Protein AF-A0A968MTM1-F1 (afdb_monomer_lite)

Structure (mmCIF, N/CA/C/O backbone):
data_AF-A0A968MTM1-F1
#
_entry.id   AF-A0A968MTM1-F1
#
loop_
_atom_site.group_PDB
_atom_site.id
_atom_site.type_symbol
_atom_site.label_atom_id
_atom_site.label_alt_id
_atom_site.label_comp_id
_atom_site.label_asym_id
_atom_site.label_entity_id
_atom_site.label_seq_id
_atom_site.pdbx_PDB_ins_code
_atom_site.Cartn_x
_atom_site.Cartn_y
_atom_site.Cartn_z
_atom_site.occupancy
_atom_site.B_iso_or_equiv
_atom_site.auth_seq_id
_atom_site.auth_comp_id
_atom_site.auth_asym_id
_atom_site.auth_atom_id
_atom_site.pdbx_PDB_model_num
ATOM 1 N N . MET A 1 1 ? -0.909 14.215 -4.022 1.00 50.88 1 MET A N 1
ATOM 2 C CA . MET A 1 1 ? -1.633 14.455 -5.290 1.00 50.88 1 MET A CA 1
ATOM 3 C C . MET A 1 1 ? -0.833 13.992 -6.516 1.00 50.88 1 MET A C 1
ATOM 5 O O . MET A 1 1 ? -1.437 13.749 -7.542 1.00 50.88 1 MET A O 1
ATOM 9 N N . GLU A 1 2 ? 0.484 13.769 -6.427 1.00 67.44 2 GLU A N 1
ATOM 10 C CA . GLU A 1 2 ? 1.314 13.455 -7.610 1.00 67.44 2 GLU A CA 1
ATOM 11 C C . GLU A 1 2 ? 1.386 11.959 -7.984 1.00 67.44 2 GLU A C 1
ATOM 13 O O . GLU A 1 2 ? 1.459 11.624 -9.163 1.00 67.44 2 GLU A O 1
ATOM 18 N N . GLY A 1 3 ? 1.282 11.037 -7.017 1.00 79.50 3 GLY A N 1
ATOM 19 C CA . GLY A 1 3 ? 1.431 9.597 -7.289 1.00 79.50 3 GLY A CA 1
ATOM 20 C C . GLY A 1 3 ? 0.339 8.976 -8.175 1.00 79.50 3 GLY A C 1
ATOM 21 O O . GLY A 1 3 ? 0.579 7.981 -8.848 1.00 79.50 3 GLY A O 1
ATOM 22 N N . GLU A 1 4 ? -0.863 9.556 -8.208 1.00 86.62 4 GLU A N 1
ATOM 23 C CA . GLU A 1 4 ? -1.946 9.075 -9.080 1.00 86.62 4 GLU A CA 1
ATOM 24 C C . GLU A 1 4 ? -1.703 9.442 -10.545 1.00 86.62 4 GLU A C 1
ATOM 26 O O . GLU A 1 4 ? -1.937 8.630 -11.442 1.00 86.62 4 GLU A O 1
ATOM 31 N N . HIS A 1 5 ? -1.177 10.645 -10.785 1.00 89.56 5 HIS A N 1
ATOM 32 C CA . HIS A 1 5 ? -0.768 11.076 -12.117 1.00 89.56 5 HIS A CA 1
ATOM 33 C C . HIS A 1 5 ? 0.398 10.239 -12.634 1.00 89.56 5 HIS A C 1
ATOM 35 O O . HIS A 1 5 ? 0.406 9.916 -13.821 1.00 89.56 5 HIS A O 1
ATOM 41 N N . PHE A 1 6 ? 1.308 9.822 -11.743 1.00 90.12 6 PHE A N 1
ATOM 42 C CA . PHE A 1 6 ? 2.391 8.907 -12.092 1.00 90.12 6 PHE A CA 1
ATOM 43 C C . PHE A 1 6 ? 1.852 7.619 -12.736 1.00 90.12 6 PHE A C 1
ATOM 45 O O . PHE A 1 6 ? 2.116 7.308 -13.898 1.00 90.12 6 PHE A O 1
ATOM 52 N N . SER A 1 7 ? 1.004 6.898 -12.005 1.00 93.12 7 SER A N 1
ATOM 53 C CA . SER A 1 7 ? 0.470 5.620 -12.482 1.00 93.12 7 SER A CA 1
ATOM 54 C C . SER A 1 7 ? -0.499 5.780 -13.651 1.00 93.12 7 SER A C 1
ATOM 56 O O . SER A 1 7 ? -0.541 4.927 -14.534 1.00 93.12 7 SER A O 1
ATOM 58 N N . SER A 1 8 ? -1.254 6.881 -13.702 1.00 93.75 8 SER A N 1
ATOM 59 C CA . SER A 1 8 ? -2.191 7.151 -14.799 1.00 93.75 8 SER A CA 1
ATOM 60 C C . SER A 1 8 ? -1.475 7.421 -16.120 1.00 93.75 8 SER A C 1
ATOM 62 O O . SER A 1 8 ? -1.879 6.876 -17.147 1.00 93.75 8 SER A O 1
ATOM 64 N N . ALA A 1 9 ? -0.402 8.219 -16.104 1.00 93.75 9 ALA A N 1
ATOM 65 C CA . ALA A 1 9 ? 0.394 8.499 -17.296 1.00 93.75 9 ALA A CA 1
ATOM 66 C C . ALA A 1 9 ? 1.078 7.227 -17.816 1.00 93.75 9 ALA A C 1
ATOM 68 O O . ALA A 1 9 ? 0.991 6.924 -19.007 1.00 93.75 9 ALA A O 1
ATOM 69 N N . LEU A 1 10 ? 1.673 6.441 -16.912 1.00 95.25 10 LEU A N 1
ATOM 70 C CA . LEU A 1 10 ? 2.285 5.159 -17.254 1.00 95.25 10 LEU A CA 1
ATOM 71 C C . LEU A 1 10 ? 1.265 4.188 -17.858 1.00 95.25 10 LEU A C 1
ATOM 73 O O . LEU A 1 10 ? 1.514 3.606 -18.909 1.00 95.25 10 LEU A O 1
ATOM 77 N N . LYS A 1 11 ? 0.095 4.043 -17.226 1.00 95.81 11 LYS A N 1
ATOM 78 C CA . LYS A 1 11 ? -0.978 3.167 -17.711 1.00 95.81 11 LYS A CA 1
ATOM 79 C C . LYS A 1 11 ? -1.509 3.608 -19.068 1.00 95.81 11 LYS A C 1
ATOM 81 O O . LYS A 1 11 ? -1.753 2.762 -19.924 1.00 95.81 11 LYS A O 1
ATOM 86 N N . TRP A 1 12 ? -1.688 4.912 -19.275 1.00 96.75 12 TRP A N 1
ATOM 87 C CA . TRP A 1 12 ? -2.095 5.442 -20.572 1.00 96.75 12 TRP A CA 1
ATOM 88 C C . TRP A 1 12 ? -1.084 5.066 -21.657 1.00 96.75 12 TRP A C 1
ATOM 90 O O . TRP A 1 12 ? -1.495 4.499 -22.669 1.00 96.75 12 TRP A O 1
ATOM 100 N N . TYR A 1 13 ? 0.208 5.309 -21.410 1.00 97.50 13 TYR A N 1
ATOM 101 C CA . TYR A 1 13 ? 1.289 4.999 -22.345 1.00 97.50 13 TYR A CA 1
ATOM 102 C C . TYR A 1 13 ? 1.385 3.495 -22.632 1.00 97.50 13 TYR A C 1
ATOM 104 O O . TYR A 1 13 ? 1.359 3.085 -23.789 1.00 97.50 13 TYR A O 1
ATOM 112 N N . TRP A 1 14 ? 1.395 2.662 -21.589 1.00 97.06 14 TRP A N 1
ATOM 113 C CA . TRP A 1 14 ? 1.471 1.203 -21.705 1.00 97.06 14 TRP A CA 1
ATOM 114 C C . TRP A 1 14 ? 0.322 0.611 -22.529 1.00 97.06 14 TRP A C 1
ATOM 116 O O . TRP A 1 14 ? 0.509 -0.355 -23.266 1.00 97.06 14 TRP A O 1
ATOM 126 N N . ASN A 1 15 ? -0.865 1.218 -22.448 1.00 96.50 15 ASN A N 1
ATOM 127 C CA . ASN A 1 15 ? -2.032 0.813 -23.229 1.00 96.50 15 ASN A CA 1
ATOM 128 C C . ASN A 1 15 ? -1.992 1.272 -24.697 1.00 96.50 15 ASN A C 1
ATOM 130 O O . ASN A 1 15 ? -2.820 0.807 -25.476 1.00 96.50 15 ASN A O 1
ATOM 134 N N . GLN A 1 16 ? -1.072 2.164 -25.083 1.00 97.12 16 GLN A N 1
ATOM 135 C CA . GLN A 1 16 ? -0.851 2.511 -26.494 1.00 97.12 16 GLN A CA 1
ATOM 136 C C . GLN A 1 16 ? 0.055 1.499 -27.211 1.00 97.12 16 GLN A C 1
ATOM 138 O O . GLN A 1 16 ? 0.079 1.467 -28.440 1.00 97.12 16 GLN A O 1
ATOM 143 N N . LEU A 1 17 ? 0.809 0.685 -26.465 1.00 96.06 17 LEU A N 1
ATOM 144 C CA . LEU A 1 17 ? 1.732 -0.302 -27.020 1.00 96.06 17 LEU A CA 1
ATOM 145 C C . LEU A 1 17 ? 0.999 -1.589 -27.410 1.00 96.06 17 LEU A C 1
ATOM 147 O O . LEU A 1 17 ? 0.083 -2.037 -26.713 1.00 96.06 17 LEU A O 1
ATOM 151 N N . THR A 1 18 ? 1.443 -2.234 -28.493 1.00 97.12 18 THR A N 1
ATOM 152 C CA . THR A 1 18 ? 0.994 -3.599 -28.789 1.00 97.12 18 THR A CA 1
ATOM 153 C C . THR A 1 18 ? 1.604 -4.577 -27.787 1.00 97.12 18 THR A C 1
ATOM 155 O O . THR A 1 18 ? 2.642 -4.302 -27.187 1.00 97.12 18 THR A O 1
ATOM 158 N N . ASP A 1 19 ? 1.012 -5.761 -27.625 1.00 95.25 19 ASP A N 1
ATOM 159 C CA . ASP A 1 19 ? 1.553 -6.762 -26.695 1.00 95.25 19 ASP A CA 1
ATOM 160 C C . ASP A 1 19 ? 2.980 -7.216 -27.043 1.00 95.25 19 ASP A C 1
ATOM 162 O O . ASP A 1 19 ? 3.697 -7.686 -26.166 1.00 95.25 19 ASP A O 1
ATOM 166 N N . LYS A 1 20 ? 3.416 -7.047 -28.299 1.00 95.69 20 LYS A N 1
ATOM 167 C CA . LYS A 1 20 ? 4.794 -7.334 -28.728 1.00 95.69 20 LYS A CA 1
ATOM 168 C C . LYS A 1 20 ? 5.777 -6.216 -28.377 1.00 95.69 20 LYS A C 1
ATOM 170 O O . LYS A 1 20 ? 6.966 -6.493 -28.260 1.00 95.69 20 LYS A O 1
ATOM 175 N N . ASP A 1 21 ? 5.282 -4.990 -28.228 1.00 95.81 21 ASP A N 1
ATOM 176 C CA . ASP A 1 21 ? 6.097 -3.803 -27.948 1.00 95.81 21 ASP A CA 1
ATOM 177 C C . ASP A 1 21 ? 6.188 -3.507 -26.444 1.00 95.81 21 ASP A C 1
ATOM 179 O O . ASP A 1 21 ? 7.095 -2.808 -25.996 1.00 95.81 21 ASP A O 1
ATOM 183 N N . LYS A 1 22 ? 5.264 -4.051 -25.643 1.00 97.06 22 LYS A N 1
ATOM 184 C CA . LYS A 1 22 ? 5.282 -3.953 -24.180 1.00 97.06 22 LYS A CA 1
ATOM 185 C C . LYS A 1 22 ? 6.547 -4.592 -23.611 1.00 97.06 22 LYS A C 1
ATOM 187 O O . LYS A 1 22 ? 6.673 -5.813 -23.544 1.00 97.06 22 LYS A O 1
ATOM 192 N N . SER A 1 23 ? 7.470 -3.751 -23.156 1.00 96.69 23 SER A N 1
ATOM 193 C CA . SER A 1 23 ? 8.734 -4.173 -22.564 1.00 96.69 23 SER A CA 1
ATOM 194 C C . SER A 1 23 ? 9.159 -3.237 -21.438 1.00 96.69 23 SER A C 1
ATOM 196 O O . SER A 1 23 ? 8.999 -2.022 -21.532 1.00 96.69 23 SER A O 1
ATOM 198 N N . LEU A 1 24 ? 9.762 -3.799 -20.387 1.00 95.69 24 LEU A N 1
ATOM 199 C CA . LEU A 1 24 ? 10.436 -3.012 -19.347 1.00 95.69 24 LEU A CA 1
ATOM 200 C C . LEU A 1 24 ? 11.725 -2.353 -19.853 1.00 95.69 24 LEU A C 1
ATOM 202 O O . LEU A 1 24 ? 12.251 -1.465 -19.187 1.00 95.69 24 LEU A O 1
ATOM 206 N N . ASP A 1 25 ? 12.227 -2.781 -21.014 1.00 96.38 25 ASP A N 1
ATOM 207 C CA . ASP A 1 25 ? 13.372 -2.165 -21.677 1.00 96.38 25 ASP A CA 1
ATOM 208 C C . ASP A 1 25 ? 12.998 -0.990 -22.588 1.00 96.38 25 ASP A C 1
ATOM 210 O O . ASP A 1 25 ? 13.894 -0.354 -23.147 1.00 96.38 25 ASP A O 1
ATOM 214 N N . ASP A 1 26 ? 11.707 -0.674 -22.720 1.00 97.00 26 ASP A N 1
ATOM 215 C CA . ASP A 1 26 ? 11.274 0.526 -23.426 1.00 97.00 26 ASP A CA 1
ATOM 216 C C . ASP A 1 26 ? 11.915 1.785 -22.790 1.00 97.00 26 ASP A C 1
ATOM 218 O O . ASP A 1 26 ? 11.847 1.952 -21.565 1.00 97.00 26 ASP A O 1
ATOM 222 N N . PRO A 1 27 ? 12.547 2.679 -23.579 1.00 96.00 27 PRO A N 1
ATOM 223 C CA . PRO A 1 27 ? 13.260 3.836 -23.043 1.00 96.00 27 PRO A CA 1
ATOM 224 C C . PRO A 1 27 ? 12.395 4.746 -22.171 1.00 96.00 27 PRO A C 1
ATOM 226 O O . PRO A 1 27 ? 12.865 5.207 -21.131 1.00 96.00 27 PRO A O 1
ATOM 229 N N . PHE A 1 28 ? 11.132 4.969 -22.552 1.00 95.69 28 PHE A N 1
ATOM 230 C CA . PHE A 1 28 ? 10.220 5.784 -21.759 1.00 95.69 28 PHE A CA 1
ATOM 231 C C . PHE A 1 28 ? 9.945 5.106 -20.419 1.00 95.69 28 PHE A C 1
ATOM 233 O O . PHE A 1 28 ? 10.089 5.749 -19.384 1.00 95.69 28 PHE A O 1
ATOM 240 N N . ILE A 1 29 ? 9.628 3.807 -20.411 1.00 96.94 29 ILE A N 1
ATOM 241 C CA . ILE A 1 29 ? 9.378 3.051 -19.172 1.00 96.94 29 ILE A CA 1
ATOM 242 C C . ILE A 1 29 ? 10.603 3.085 -18.250 1.00 96.94 29 ILE A C 1
ATOM 244 O O . ILE A 1 29 ? 10.469 3.385 -17.060 1.00 96.94 29 ILE A O 1
ATOM 248 N N . LYS A 1 30 ? 11.803 2.828 -18.787 1.00 96.38 30 LYS A N 1
ATOM 249 C CA . LYS A 1 30 ? 13.054 2.849 -18.012 1.00 96.38 30 LYS A CA 1
ATOM 250 C C . LYS A 1 30 ? 13.310 4.212 -17.391 1.00 96.38 30 LYS A C 1
ATOM 252 O O . LYS A 1 30 ? 13.564 4.287 -16.191 1.00 96.38 30 LYS A O 1
ATOM 257 N N . ASP A 1 31 ? 13.238 5.273 -18.188 1.00 95.94 31 ASP A N 1
ATOM 258 C CA . ASP A 1 31 ? 13.500 6.630 -17.717 1.00 95.94 31 ASP A CA 1
ATOM 259 C C . ASP A 1 31 ? 12.445 7.081 -16.698 1.00 95.94 31 ASP A C 1
ATOM 261 O O . ASP A 1 31 ? 12.787 7.733 -15.710 1.00 95.94 31 ASP A O 1
ATOM 265 N N . TYR A 1 32 ? 11.185 6.676 -16.886 1.00 94.81 32 TYR A N 1
ATOM 266 C CA . TYR A 1 32 ? 10.080 6.992 -15.985 1.00 94.81 32 TYR A CA 1
ATOM 267 C C . TYR A 1 32 ? 10.273 6.385 -14.592 1.00 94.81 32 TYR A C 1
ATOM 269 O O . TYR A 1 32 ? 10.170 7.088 -13.583 1.00 94.81 32 TYR A O 1
ATOM 277 N N . PHE A 1 33 ? 10.606 5.091 -14.523 1.00 96.38 33 PHE A N 1
ATOM 278 C CA . PHE A 1 33 ? 10.906 4.439 -13.249 1.00 96.38 33 PHE A CA 1
ATOM 279 C C . PHE A 1 33 ? 12.216 4.929 -12.647 1.00 96.38 33 PHE A C 1
ATOM 281 O O . PHE A 1 33 ? 12.235 5.209 -11.454 1.00 96.38 33 PHE A O 1
ATOM 288 N N . ARG A 1 34 ? 13.278 5.105 -13.447 1.00 95.75 34 ARG A N 1
ATOM 289 C CA . ARG A 1 34 ? 14.560 5.632 -12.958 1.00 95.75 34 ARG A CA 1
ATOM 290 C C . ARG A 1 34 ? 14.372 6.985 -12.275 1.00 95.75 34 ARG A C 1
ATOM 292 O O . ARG A 1 34 ? 14.841 7.172 -11.160 1.00 95.75 34 ARG A O 1
ATOM 299 N N . ALA A 1 35 ? 13.633 7.904 -12.901 1.00 93.75 35 ALA A N 1
ATOM 300 C CA . ALA A 1 35 ? 13.371 9.220 -12.325 1.00 93.75 35 ALA A CA 1
ATOM 301 C C . ALA A 1 35 ? 12.684 9.127 -10.953 1.00 93.75 35 ALA A C 1
ATOM 303 O O . ALA A 1 35 ? 13.071 9.838 -10.026 1.00 93.75 35 ALA A O 1
ATOM 304 N N . TYR A 1 36 ? 11.702 8.236 -10.801 1.00 93.56 36 TYR A N 1
ATOM 305 C CA . TYR A 1 36 ? 11.035 8.011 -9.521 1.00 93.56 36 TYR A CA 1
ATOM 306 C C . TYR A 1 36 ? 11.954 7.335 -8.488 1.00 93.56 36 TYR A C 1
ATOM 308 O O . TYR A 1 36 ? 12.065 7.813 -7.358 1.00 93.56 36 TYR A O 1
ATOM 316 N N . GLU A 1 37 ? 12.621 6.245 -8.867 1.00 95.44 37 GLU A N 1
ATOM 317 C CA . GLU A 1 37 ? 13.464 5.433 -7.981 1.00 95.44 37 GLU A CA 1
ATOM 318 C C . GLU A 1 37 ? 14.684 6.213 -7.467 1.00 95.44 37 GLU A C 1
ATOM 320 O O . GLU A 1 37 ? 15.060 6.049 -6.311 1.00 95.44 37 GLU A O 1
ATOM 325 N N . GLU A 1 38 ? 15.271 7.096 -8.280 1.00 94.75 38 GLU A N 1
ATOM 326 C CA . GLU A 1 38 ? 16.454 7.879 -7.894 1.00 94.75 38 GLU A CA 1
ATOM 327 C C . GLU A 1 38 ? 16.116 9.154 -7.112 1.00 94.75 38 GLU A C 1
ATOM 329 O O . GLU A 1 38 ? 16.903 9.577 -6.268 1.00 94.75 38 GLU A O 1
ATOM 334 N N . ASN A 1 39 ? 14.969 9.791 -7.385 1.00 93.19 39 ASN A N 1
ATOM 335 C CA . ASN A 1 39 ? 14.690 11.139 -6.866 1.00 93.19 39 ASN A CA 1
ATOM 336 C C . ASN A 1 39 ? 13.558 11.195 -5.837 1.00 93.19 39 ASN A C 1
ATOM 338 O O . ASN A 1 39 ? 13.478 12.153 -5.072 1.00 93.19 39 ASN A O 1
ATOM 342 N N . ILE A 1 40 ? 12.659 10.209 -5.821 1.00 94.06 40 ILE A N 1
ATOM 343 C CA . ILE A 1 40 ? 11.449 10.237 -4.988 1.00 94.06 40 ILE A CA 1
ATOM 344 C C . ILE A 1 40 ? 11.468 9.126 -3.945 1.00 94.06 40 ILE A C 1
ATOM 346 O O . ILE A 1 40 ? 11.065 9.355 -2.801 1.00 94.06 40 ILE A O 1
ATOM 350 N N . LEU A 1 41 ? 11.933 7.939 -4.322 1.00 95.06 41 LEU A N 1
ATOM 351 C CA . LEU A 1 41 ? 12.009 6.798 -3.426 1.00 95.06 41 LEU A CA 1
ATOM 352 C C . LEU A 1 41 ? 13.155 6.956 -2.424 1.00 95.06 41 LEU A C 1
ATOM 354 O O . LEU A 1 41 ? 14.285 7.267 -2.790 1.00 95.06 41 LEU A O 1
ATOM 358 N N . ASP A 1 42 ? 12.855 6.728 -1.152 1.00 96.50 42 ASP A N 1
ATOM 359 C CA . ASP A 1 42 ? 13.855 6.640 -0.099 1.00 96.50 42 ASP A CA 1
ATOM 360 C C . ASP A 1 42 ? 14.283 5.184 0.108 1.00 96.50 42 ASP A C 1
ATOM 362 O O . ASP A 1 42 ? 13.461 4.314 0.397 1.00 96.50 42 ASP A O 1
ATOM 366 N N . VAL A 1 43 ? 15.581 4.921 -0.036 1.00 96.50 43 VAL A N 1
ATOM 367 C CA . VAL A 1 43 ? 16.147 3.562 -0.010 1.00 96.50 43 VAL A CA 1
ATOM 368 C C . VAL A 1 43 ? 16.111 2.926 1.380 1.00 96.50 43 VAL A C 1
ATOM 370 O O . VAL A 1 43 ? 16.094 1.701 1.497 1.00 96.50 43 VAL A O 1
ATOM 373 N N . GLU A 1 44 ? 16.097 3.735 2.442 1.00 97.25 44 GLU A N 1
ATOM 374 C CA . GLU A 1 44 ? 16.097 3.235 3.820 1.00 97.25 44 GLU A CA 1
ATOM 375 C C . GLU A 1 44 ? 14.711 2.756 4.252 1.00 97.25 44 GLU A C 1
ATOM 377 O O . GLU A 1 44 ? 14.582 1.767 4.977 1.00 97.25 44 GLU A O 1
ATOM 382 N N . THR A 1 45 ? 13.668 3.456 3.806 1.00 97.44 45 THR A N 1
ATOM 383 C CA . THR A 1 45 ? 12.280 3.167 4.178 1.00 97.44 45 THR A CA 1
ATOM 384 C C . THR A 1 45 ? 11.491 2.446 3.095 1.00 97.44 45 THR A C 1
ATOM 386 O O . THR A 1 45 ? 10.454 1.866 3.404 1.00 97.44 45 THR A O 1
ATOM 389 N N . GLY A 1 46 ? 11.929 2.482 1.836 1.00 97.00 46 GLY A N 1
ATOM 390 C CA . GLY A 1 46 ? 11.150 1.995 0.698 1.00 97.00 46 GLY A CA 1
ATOM 391 C C . GLY A 1 46 ? 9.892 2.827 0.416 1.00 97.00 46 GLY A C 1
ATOM 392 O O . GLY A 1 46 ? 9.004 2.352 -0.290 1.00 97.00 46 GLY A O 1
ATOM 393 N N . LEU A 1 47 ? 9.776 4.042 0.966 1.00 96.81 47 LEU A N 1
ATOM 394 C CA . LEU A 1 47 ? 8.637 4.949 0.774 1.00 96.81 47 LEU A CA 1
ATOM 395 C C . LEU A 1 47 ? 9.020 6.163 -0.099 1.00 96.81 47 LEU A C 1
ATOM 397 O O . LEU A 1 47 ? 10.181 6.568 -0.101 1.00 96.81 47 LEU A O 1
ATOM 401 N N . PRO A 1 48 ? 8.066 6.810 -0.798 1.00 94.88 48 PRO A N 1
ATOM 402 C CA . PRO A 1 48 ? 8.318 8.023 -1.586 1.00 94.88 48 PRO A CA 1
ATOM 403 C C . PRO A 1 48 ? 8.513 9.277 -0.709 1.00 94.88 48 PRO A C 1
ATOM 405 O O . PRO A 1 48 ? 7.666 10.173 -0.684 1.00 94.88 48 PRO A O 1
ATOM 408 N N . LEU A 1 49 ? 9.604 9.339 0.057 1.00 92.50 49 LEU A N 1
ATOM 409 C CA . LEU A 1 49 ? 9.890 10.445 0.980 1.00 92.50 49 LEU A CA 1
ATOM 410 C C . LEU A 1 49 ? 10.740 11.561 0.360 1.00 92.50 49 LEU A C 1
ATOM 412 O O . LEU A 1 49 ? 10.558 12.726 0.723 1.00 92.50 49 LEU A O 1
ATOM 416 N N . ASN A 1 50 ? 11.614 11.246 -0.600 1.00 90.44 50 ASN A N 1
ATOM 417 C CA . ASN A 1 50 ? 12.589 12.200 -1.145 1.00 90.44 50 ASN A CA 1
ATOM 418 C C . ASN A 1 50 ? 11.949 13.320 -1.984 1.00 90.44 50 ASN A C 1
ATOM 420 O O . ASN A 1 50 ? 12.530 14.392 -2.126 1.00 90.44 50 ASN A O 1
ATOM 424 N N . GLY A 1 51 ? 10.690 13.153 -2.405 1.00 79.25 51 GLY A N 1
ATOM 425 C CA . GLY A 1 51 ? 9.869 14.206 -3.021 1.00 79.25 51 GLY A CA 1
ATOM 426 C C . GLY A 1 51 ? 9.379 15.306 -2.062 1.00 79.25 51 GLY A C 1
ATOM 427 O O . GLY A 1 51 ? 8.411 15.997 -2.366 1.00 79.25 51 GLY A O 1
ATOM 428 N N . GLY A 1 52 ? 9.979 15.451 -0.874 1.00 84.25 52 GLY A N 1
ATOM 429 C CA . GLY A 1 52 ? 9.603 16.466 0.119 1.00 84.25 52 GLY A CA 1
ATOM 430 C C . GLY A 1 52 ? 8.436 16.074 1.033 1.00 84.25 52 GLY A C 1
ATOM 431 O O . GLY A 1 52 ? 7.883 16.929 1.735 1.00 84.25 52 GLY A O 1
ATOM 432 N N . CYS A 1 53 ? 8.053 14.793 1.065 1.00 87.19 53 CYS A N 1
ATOM 433 C CA . CYS A 1 53 ? 6.989 14.313 1.941 1.00 87.19 53 CYS A CA 1
ATOM 434 C C . CYS A 1 53 ? 7.498 14.165 3.383 1.00 87.19 53 CYS A C 1
ATOM 436 O O . CYS A 1 53 ? 8.367 13.349 3.673 1.00 87.19 53 CYS A O 1
ATOM 438 N N . LYS A 1 54 ? 6.935 14.942 4.316 1.00 87.69 54 LYS A N 1
ATOM 439 C CA . LYS A 1 54 ? 7.357 14.930 5.732 1.00 87.69 54 LYS A CA 1
ATOM 440 C C . LYS A 1 54 ? 6.649 13.880 6.592 1.00 87.69 54 LYS A C 1
ATOM 442 O O . LYS A 1 54 ? 7.077 13.623 7.713 1.00 87.69 54 LYS A O 1
ATOM 447 N N . SER A 1 55 ? 5.558 13.302 6.098 1.00 93.75 55 SER A N 1
ATOM 448 C CA . SER A 1 55 ? 4.753 12.319 6.824 1.00 93.75 55 SER A CA 1
ATOM 449 C C . SER A 1 55 ? 4.940 10.944 6.200 1.00 93.75 55 SER A C 1
ATOM 451 O O . SER A 1 55 ? 4.665 10.747 5.019 1.00 93.75 55 SER A O 1
ATOM 453 N N . ARG A 1 56 ? 5.354 9.968 7.012 1.00 94.75 56 ARG A N 1
ATOM 454 C CA . ARG A 1 56 ? 5.463 8.573 6.566 1.00 94.75 56 ARG A CA 1
ATOM 455 C C . ARG A 1 56 ? 4.100 7.967 6.229 1.00 94.75 56 ARG A C 1
ATOM 457 O O . ARG A 1 56 ? 4.022 7.167 5.306 1.00 94.75 56 ARG A O 1
ATOM 464 N N . ALA A 1 57 ? 3.035 8.375 6.922 1.00 95.38 57 ALA A N 1
ATOM 465 C CA . ALA A 1 57 ? 1.679 7.934 6.602 1.00 95.38 57 ALA A CA 1
ATOM 466 C C . ALA A 1 57 ? 1.221 8.461 5.234 1.00 95.38 57 ALA A C 1
ATOM 468 O O . ALA A 1 57 ? 0.697 7.703 4.423 1.00 95.38 57 ALA A O 1
ATOM 469 N N . ILE A 1 58 ? 1.492 9.734 4.929 1.00 94.12 58 ILE A N 1
ATOM 470 C CA . ILE A 1 58 ? 1.196 10.305 3.608 1.00 94.12 58 ILE A CA 1
ATOM 471 C C . ILE A 1 58 ? 2.092 9.682 2.529 1.00 94.12 58 ILE A C 1
ATOM 473 O O . ILE A 1 58 ? 1.617 9.414 1.428 1.00 94.12 58 ILE A O 1
ATOM 477 N N . ALA A 1 59 ? 3.363 9.403 2.827 1.00 95.38 59 ALA A N 1
ATOM 478 C CA . ALA A 1 59 ? 4.257 8.722 1.893 1.00 95.38 59 ALA A CA 1
ATOM 479 C C . ALA A 1 59 ? 3.792 7.290 1.593 1.00 95.38 59 ALA A C 1
ATOM 481 O O . ALA A 1 59 ? 3.816 6.878 0.439 1.00 95.38 59 ALA A O 1
ATOM 482 N N . MET A 1 60 ? 3.290 6.555 2.588 1.00 96.75 60 MET A N 1
ATOM 483 C CA . MET A 1 60 ? 2.649 5.251 2.389 1.00 96.75 60 MET A CA 1
ATOM 484 C C . MET A 1 60 ? 1.417 5.360 1.473 1.00 96.75 60 MET A C 1
ATOM 486 O O . MET A 1 60 ? 1.296 4.588 0.524 1.00 96.75 60 MET A O 1
ATOM 490 N N . ALA A 1 61 ? 0.553 6.359 1.670 1.00 94.50 61 ALA A N 1
ATOM 491 C CA . ALA A 1 61 ? -0.567 6.606 0.754 1.00 94.50 61 ALA A CA 1
ATOM 492 C C . ALA A 1 61 ? -0.079 6.969 -0.667 1.00 94.50 61 ALA A C 1
ATOM 494 O O . ALA A 1 61 ? -0.671 6.592 -1.678 1.00 94.50 61 ALA A O 1
ATOM 495 N N . GLY A 1 62 ? 1.054 7.670 -0.767 1.00 94.44 62 GLY A N 1
ATOM 496 C CA . GLY A 1 62 ? 1.760 7.894 -2.028 1.00 94.44 62 GLY A CA 1
ATOM 497 C C . GLY A 1 62 ? 2.241 6.591 -2.671 1.00 94.44 62 GLY A C 1
ATOM 498 O O . GLY A 1 62 ? 2.078 6.424 -3.881 1.00 94.44 62 GLY A O 1
ATOM 499 N N . LEU A 1 63 ? 2.771 5.659 -1.870 1.00 95.94 63 LEU A N 1
ATOM 500 C CA . LEU A 1 63 ? 3.185 4.330 -2.315 1.00 95.94 63 LEU A CA 1
ATOM 501 C C . LEU A 1 63 ? 2.000 3.548 -2.893 1.00 95.94 63 LEU A C 1
ATOM 503 O O . LEU A 1 63 ? 2.111 3.040 -4.002 1.00 95.94 63 LEU A O 1
ATOM 507 N N . PHE A 1 64 ? 0.846 3.530 -2.219 1.00 95.12 64 PHE A N 1
ATOM 508 C CA . PHE A 1 64 ? -0.385 2.940 -2.766 1.00 95.12 64 PHE A CA 1
ATOM 509 C C . PHE A 1 64 ? -0.649 3.417 -4.205 1.00 95.12 64 PHE A C 1
ATOM 511 O O . PHE A 1 64 ? -0.863 2.611 -5.112 1.00 95.12 64 PHE A O 1
ATOM 518 N N . LYS A 1 65 ? -0.549 4.731 -4.450 1.00 93.75 65 LYS A N 1
ATOM 519 C CA . LYS A 1 65 ? -0.804 5.308 -5.776 1.00 93.75 65 LYS A CA 1
ATOM 520 C C . LYS A 1 65 ? 0.235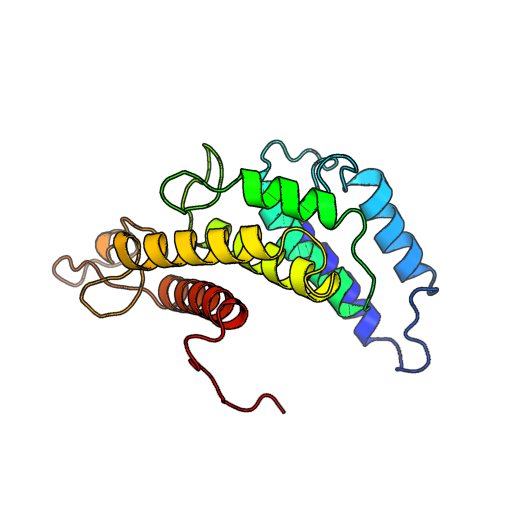 4.886 -6.811 1.00 93.75 65 LYS A C 1
ATOM 522 O O . LYS A 1 65 ? -0.153 4.406 -7.874 1.00 93.75 65 LYS A O 1
ATOM 527 N N . VAL A 1 66 ? 1.527 5.029 -6.525 1.00 93.62 66 VAL A N 1
ATOM 528 C CA . VAL A 1 66 ? 2.611 4.738 -7.492 1.00 93.62 66 VAL A CA 1
ATOM 529 C C . VAL A 1 66 ? 2.823 3.242 -7.729 1.00 93.62 66 VAL A C 1
ATOM 531 O O . VAL A 1 66 ? 3.191 2.847 -8.832 1.00 93.62 66 VAL A O 1
ATOM 534 N N . TYR A 1 67 ? 2.534 2.393 -6.738 1.00 95.31 67 TYR A N 1
ATOM 535 C CA . TYR A 1 67 ? 2.678 0.940 -6.850 1.00 95.31 67 TYR A CA 1
ATOM 536 C C . TYR A 1 67 ? 1.758 0.351 -7.928 1.00 95.31 67 TYR A C 1
ATOM 538 O O . TYR A 1 67 ? 2.129 -0.598 -8.616 1.00 95.31 67 TYR A O 1
ATOM 546 N N . THR A 1 68 ? 0.595 0.964 -8.176 1.00 93.31 68 THR A N 1
ATOM 547 C CA . THR A 1 68 ? -0.264 0.571 -9.309 1.00 93.31 68 THR A CA 1
ATOM 548 C C . THR A 1 68 ? 0.444 0.697 -10.666 1.00 93.31 68 THR A C 1
ATOM 550 O O . THR A 1 68 ? 0.162 -0.083 -11.578 1.00 93.31 68 THR A O 1
ATOM 553 N N . GLY A 1 69 ? 1.411 1.610 -10.800 1.00 94.69 69 GLY A N 1
ATOM 554 C CA . GLY A 1 69 ? 2.277 1.708 -11.970 1.00 94.69 69 GLY A CA 1
ATOM 555 C C . GLY A 1 69 ? 3.223 0.512 -12.109 1.00 94.69 69 GLY A C 1
ATOM 556 O O . GLY A 1 69 ? 3.321 -0.060 -13.193 1.00 94.69 69 GLY A O 1
ATOM 557 N N . TYR A 1 70 ? 3.846 0.072 -11.010 1.00 96.56 70 TYR A N 1
ATOM 558 C CA . TYR A 1 70 ? 4.678 -1.141 -10.980 1.00 96.56 70 TYR A CA 1
ATOM 559 C C . TYR A 1 70 ? 3.872 -2.382 -11.378 1.00 96.56 70 TYR A C 1
ATOM 561 O O . TYR A 1 70 ? 4.303 -3.143 -12.245 1.00 96.56 70 TYR A O 1
ATOM 569 N N . LEU A 1 71 ? 2.661 -2.529 -10.826 1.00 95.31 71 LEU A N 1
ATOM 570 C CA . LEU A 1 71 ? 1.734 -3.606 -11.186 1.00 95.31 71 LEU A CA 1
ATOM 571 C C . LEU A 1 71 ? 1.344 -3.572 -12.668 1.00 95.31 71 LEU A C 1
ATOM 573 O O . LEU A 1 71 ? 1.290 -4.617 -13.308 1.00 95.31 71 LEU A O 1
ATOM 577 N N . THR A 1 72 ? 1.105 -2.381 -13.227 1.00 94.69 72 THR A N 1
ATOM 578 C CA . THR A 1 72 ? 0.678 -2.213 -14.628 1.00 94.69 72 THR A CA 1
ATOM 579 C C . THR A 1 72 ? 1.684 -2.800 -15.618 1.00 94.69 72 THR A C 1
ATOM 581 O O . THR A 1 72 ? 1.282 -3.401 -16.613 1.00 94.69 72 THR A O 1
ATOM 584 N N . VAL A 1 73 ? 2.980 -2.645 -15.341 1.00 95.56 73 VAL A N 1
ATOM 585 C CA . VAL A 1 73 ? 4.058 -3.119 -16.224 1.00 95.56 73 VAL A CA 1
ATOM 586 C C . VAL A 1 73 ? 4.701 -4.428 -15.747 1.00 95.56 73 VAL A C 1
ATOM 588 O O . VAL A 1 73 ? 5.634 -4.918 -16.376 1.00 95.56 73 VAL A O 1
ATOM 591 N N . GLY A 1 74 ? 4.245 -4.988 -14.621 1.00 94.81 74 GLY A N 1
ATOM 592 C CA . GLY A 1 74 ? 4.832 -6.187 -14.016 1.00 94.81 74 GLY A CA 1
ATOM 593 C C . GLY A 1 74 ? 6.260 -5.993 -13.488 1.00 94.81 74 GLY A C 1
ATOM 594 O O . GLY A 1 74 ? 7.031 -6.951 -13.434 1.00 94.81 74 GLY A O 1
ATOM 595 N N . LYS A 1 75 ? 6.642 -4.765 -13.117 1.00 95.94 75 LYS A N 1
ATOM 596 C CA . LYS A 1 75 ? 7.971 -4.465 -12.567 1.00 95.94 75 LYS A CA 1
ATOM 597 C C . LYS A 1 75 ? 7.984 -4.717 -11.063 1.00 95.94 75 LYS A C 1
ATOM 599 O O . LYS A 1 75 ? 7.091 -4.282 -10.344 1.00 95.94 75 LYS A O 1
ATOM 604 N N . VAL A 1 76 ? 9.035 -5.379 -10.581 1.00 96.44 76 VAL A N 1
ATOM 605 C CA . VAL A 1 76 ? 9.262 -5.575 -9.143 1.00 96.44 76 VAL A CA 1
ATOM 606 C C . VAL A 1 76 ? 9.541 -4.229 -8.485 1.00 96.44 76 VAL A C 1
ATOM 608 O O . VAL A 1 76 ? 10.385 -3.465 -8.956 1.00 96.44 76 VAL A O 1
ATOM 611 N N . TYR A 1 77 ? 8.846 -3.954 -7.386 1.00 97.69 77 TYR A N 1
ATOM 612 C CA . TYR A 1 77 ? 9.083 -2.757 -6.595 1.00 97.69 77 TYR A CA 1
ATOM 613 C C . TYR A 1 77 ? 10.404 -2.873 -5.819 1.00 97.69 77 TYR A C 1
ATOM 615 O O . TYR A 1 77 ? 10.593 -3.852 -5.084 1.00 97.69 77 TYR A O 1
ATOM 623 N N . PRO A 1 78 ? 11.328 -1.910 -5.960 1.00 96.56 78 PRO A N 1
ATOM 624 C CA . PRO A 1 78 ? 12.584 -1.929 -5.222 1.00 96.56 78 PRO A CA 1
ATOM 625 C C . PRO A 1 78 ? 12.349 -1.682 -3.725 1.00 96.56 78 PRO A C 1
ATOM 627 O O . PRO A 1 78 ? 11.461 -0.931 -3.335 1.00 96.56 78 PRO A O 1
ATOM 630 N N . TYR A 1 79 ? 13.163 -2.310 -2.873 1.00 97.56 79 TYR A N 1
ATOM 631 C CA . TYR A 1 79 ? 13.116 -2.138 -1.409 1.00 97.56 79 TYR A CA 1
ATOM 632 C C . TYR A 1 79 ? 11.768 -2.507 -0.760 1.00 97.56 79 TYR A C 1
ATOM 634 O O . TYR A 1 79 ? 11.352 -1.914 0.236 1.00 97.56 79 TYR A O 1
ATOM 642 N N . ALA A 1 80 ? 11.066 -3.496 -1.317 1.00 98.12 80 ALA A N 1
ATOM 643 C CA . ALA A 1 80 ? 9.782 -3.958 -0.794 1.00 98.12 80 ALA A CA 1
ATOM 644 C C . ALA A 1 80 ? 9.827 -4.427 0.668 1.00 98.12 80 ALA A C 1
ATOM 646 O O . ALA A 1 80 ? 8.877 -4.196 1.412 1.00 98.12 80 ALA A O 1
ATOM 647 N N . ASP A 1 81 ? 10.933 -5.034 1.096 1.00 98.50 81 ASP A N 1
ATOM 648 C CA . ASP A 1 81 ? 11.170 -5.409 2.491 1.00 98.50 81 ASP A CA 1
ATOM 649 C C . ASP A 1 81 ? 11.173 -4.174 3.409 1.00 98.50 81 ASP A C 1
ATOM 651 O O . ASP A 1 81 ? 10.493 -4.148 4.437 1.00 98.50 81 ASP A O 1
ATOM 655 N N . LYS A 1 82 ? 11.858 -3.100 2.997 1.00 98.69 82 LYS A N 1
ATOM 656 C CA . LYS A 1 82 ? 11.890 -1.824 3.728 1.00 98.69 82 LYS A CA 1
ATOM 657 C C . LYS A 1 82 ? 10.528 -1.152 3.764 1.00 98.69 82 LYS A C 1
ATOM 659 O O . LYS A 1 82 ? 10.130 -0.653 4.818 1.00 98.69 82 LYS A O 1
ATOM 664 N N . ALA A 1 83 ? 9.798 -1.185 2.650 1.00 98.56 83 ALA A N 1
ATOM 665 C CA . ALA A 1 83 ? 8.445 -0.653 2.584 1.00 98.56 83 ALA A CA 1
ATOM 666 C C . ALA A 1 83 ? 7.512 -1.390 3.558 1.00 98.56 83 ALA A C 1
ATOM 668 O O . ALA A 1 83 ? 6.821 -0.732 4.335 1.00 98.56 83 ALA A O 1
ATOM 669 N N . ILE A 1 84 ? 7.554 -2.729 3.606 1.00 98.75 84 ILE A N 1
ATOM 670 C CA . ILE A 1 84 ? 6.797 -3.531 4.584 1.00 98.75 84 ILE A CA 1
ATOM 671 C C . ILE A 1 84 ? 7.137 -3.100 6.014 1.00 98.75 84 ILE A C 1
ATOM 673 O O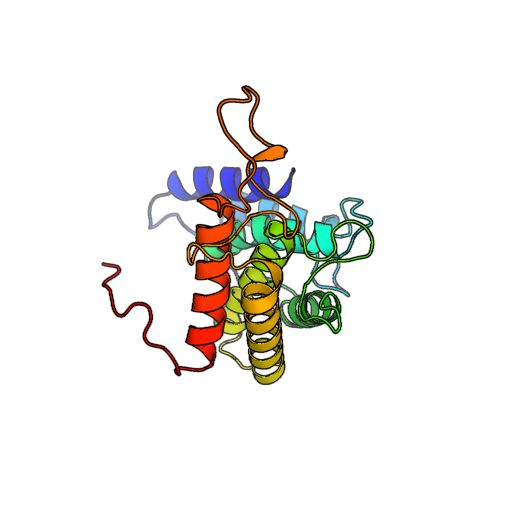 . ILE A 1 84 ? 6.237 -2.785 6.795 1.00 98.75 84 ILE A O 1
ATOM 677 N N . ASP A 1 85 ? 8.425 -3.025 6.356 1.00 98.75 85 ASP A N 1
ATOM 678 C CA . ASP A 1 85 ? 8.866 -2.602 7.688 1.00 98.75 85 ASP A CA 1
ATOM 679 C C . ASP A 1 85 ? 8.370 -1.202 8.056 1.00 98.75 85 ASP A C 1
ATOM 681 O O . ASP A 1 85 ? 7.960 -0.957 9.195 1.00 98.75 85 ASP A O 1
ATOM 685 N N . SER A 1 86 ? 8.409 -0.273 7.104 1.00 98.50 86 SER A N 1
ATOM 686 C CA . SER A 1 86 ? 7.967 1.103 7.304 1.00 98.50 86 SER A CA 1
ATOM 687 C C . SER A 1 86 ? 6.460 1.199 7.486 1.00 98.50 86 SER A C 1
ATOM 689 O O . SER A 1 86 ? 6.017 1.924 8.375 1.00 98.50 86 SER A O 1
ATOM 691 N N . VAL A 1 87 ? 5.672 0.452 6.708 1.00 98.56 87 VAL A N 1
ATOM 692 C CA . VAL A 1 87 ? 4.207 0.456 6.814 1.00 98.56 87 VAL A CA 1
ATOM 693 C C . VAL A 1 87 ? 3.742 -0.214 8.105 1.00 98.56 87 VAL A C 1
ATOM 695 O O . VAL A 1 87 ? 2.902 0.350 8.803 1.00 98.56 87 VAL A O 1
ATOM 698 N N . LEU A 1 88 ? 4.331 -1.347 8.502 1.00 98.75 88 LEU A N 1
ATOM 699 C CA . LEU A 1 88 ? 3.999 -2.007 9.773 1.00 98.75 88 LEU A CA 1
ATOM 700 C C . LEU A 1 88 ? 4.253 -1.096 10.987 1.00 98.75 88 LEU A C 1
ATOM 702 O O . LEU A 1 88 ? 3.480 -1.111 11.944 1.00 98.75 88 LEU A O 1
ATOM 706 N N . LYS A 1 89 ? 5.294 -0.251 10.944 1.00 98.38 89 LYS A N 1
ATOM 707 C CA . LYS A 1 89 ? 5.597 0.735 12.002 1.00 98.38 89 LYS A CA 1
ATOM 708 C C . LYS A 1 89 ? 4.563 1.859 12.125 1.00 98.38 89 LYS A C 1
ATOM 710 O O . LYS A 1 89 ? 4.575 2.560 13.132 1.00 98.38 89 LYS A O 1
ATOM 715 N N . LEU A 1 90 ? 3.690 2.049 11.134 1.00 98.12 90 LEU A N 1
ATOM 716 C CA . LEU A 1 90 ? 2.610 3.042 11.184 1.00 98.12 90 LEU A CA 1
ATOM 717 C C . LEU A 1 90 ? 1.379 2.546 11.953 1.00 98.12 90 LEU A C 1
ATOM 719 O O . LEU A 1 90 ? 0.429 3.310 12.122 1.00 98.12 90 LEU A O 1
ATOM 723 N N . GLN A 1 91 ? 1.354 1.284 12.393 1.00 98.50 91 GLN A N 1
ATOM 724 C CA . GLN A 1 91 ? 0.201 0.737 13.095 1.00 98.50 91 GLN A CA 1
ATOM 725 C C . GLN A 1 91 ? 0.233 1.076 14.591 1.00 98.50 91 GLN A C 1
ATOM 727 O O . GLN A 1 91 ? 1.117 0.643 15.331 1.00 98.50 91 GLN A O 1
ATOM 732 N N . PHE A 1 92 ? -0.784 1.790 15.062 1.00 98.06 92 PHE A N 1
ATOM 733 C CA . PHE A 1 92 ? -0.995 2.092 16.474 1.00 98.06 92 PHE A CA 1
ATOM 734 C C . PHE A 1 92 ? -1.508 0.876 17.250 1.00 98.06 92 PHE A C 1
ATOM 736 O O . PHE A 1 92 ? -2.062 -0.067 16.685 1.00 98.06 92 PHE A O 1
ATOM 743 N N . ASN A 1 93 ? -1.385 0.921 18.579 1.00 97.44 93 ASN A N 1
ATOM 744 C CA . ASN A 1 93 ? -1.833 -0.153 19.474 1.00 97.44 93 ASN A CA 1
ATOM 745 C C . ASN A 1 93 ? -3.329 -0.488 19.346 1.00 97.44 93 ASN A C 1
ATOM 747 O O . ASN A 1 93 ? -3.708 -1.625 19.600 1.00 97.44 93 ASN A O 1
ATOM 751 N N . ASP A 1 94 ? -4.162 0.472 18.935 1.00 96.50 94 ASP A N 1
ATOM 752 C CA . ASP A 1 94 ? -5.594 0.257 18.686 1.00 96.50 94 ASP A CA 1
ATOM 753 C C . ASP A 1 94 ? -5.889 -0.475 17.364 1.00 96.50 94 ASP A C 1
ATOM 755 O O . ASP A 1 94 ? -7.042 -0.782 17.098 1.00 96.50 94 ASP A O 1
ATOM 759 N N . GLY A 1 95 ? -4.864 -0.770 16.556 1.00 97.81 95 GLY A N 1
ATOM 760 C CA . GLY A 1 95 ? -4.968 -1.478 15.277 1.00 97.81 95 GLY A CA 1
ATOM 761 C C . GLY A 1 95 ? -5.082 -0.567 14.056 1.00 97.81 95 GLY A C 1
ATOM 762 O O . GLY A 1 95 ? -4.872 -1.036 12.936 1.00 97.81 95 GLY A O 1
ATOM 763 N N . SER A 1 96 ? -5.335 0.728 14.255 1.00 97.50 96 SER A N 1
ATOM 764 C CA . SER A 1 96 ? -5.369 1.707 13.169 1.00 97.50 96 SER A CA 1
ATOM 765 C C . SER A 1 96 ? -3.976 2.028 12.624 1.00 97.50 96 SER A C 1
ATOM 767 O O . SER A 1 96 ? -2.973 1.907 13.329 1.00 97.50 96 SER A O 1
ATOM 769 N N . PHE A 1 97 ? -3.908 2.477 11.374 1.00 98.06 97 PHE A N 1
ATOM 770 C CA . PHE A 1 97 ? -2.696 2.995 10.749 1.00 98.06 97 PHE A CA 1
ATOM 771 C C . PHE A 1 97 ? -2.690 4.525 10.723 1.00 98.06 97 PHE A C 1
ATOM 773 O O . PHE A 1 97 ? -3.732 5.187 10.694 1.00 98.06 97 PHE A O 1
ATOM 780 N N . GLY A 1 98 ? -1.487 5.092 10.696 1.00 96.12 98 GLY A N 1
ATOM 781 C CA . GLY A 1 98 ? -1.254 6.489 10.361 1.00 96.12 98 GLY A CA 1
ATOM 782 C C . GLY A 1 98 ? -0.090 7.091 11.127 1.00 96.12 98 GLY A C 1
ATOM 783 O O . GLY A 1 98 ? 0.861 6.415 11.503 1.00 96.12 98 GLY A O 1
ATOM 784 N N . ASP A 1 99 ? -0.181 8.391 11.357 1.00 94.00 99 ASP A N 1
ATOM 785 C CA . ASP A 1 99 ? 0.695 9.141 12.247 1.00 94.00 99 ASP A CA 1
ATOM 786 C C . ASP A 1 99 ? -0.139 10.167 13.029 1.00 94.00 99 ASP A C 1
ATOM 788 O O . ASP A 1 99 ? -1.369 10.131 13.004 1.00 94.00 99 ASP A O 1
ATOM 792 N N . ASN A 1 100 ? 0.512 11.102 13.718 1.00 89.06 100 ASN A N 1
ATOM 793 C CA . ASN A 1 100 ? -0.182 12.117 14.514 1.00 89.06 100 ASN A CA 1
ATOM 794 C C . ASN A 1 100 ? -1.112 13.039 13.698 1.00 89.06 100 ASN A C 1
ATOM 796 O O . ASN A 1 100 ? -1.938 13.721 14.297 1.00 89.06 100 ASN A O 1
ATOM 800 N N . LEU A 1 101 ? -0.981 13.093 12.369 1.00 86.38 101 LEU A N 1
ATOM 801 C CA . LEU A 1 101 ? -1.783 13.959 11.502 1.00 86.38 101 LEU A CA 1
ATOM 802 C C . LEU A 1 101 ? -3.027 13.253 10.959 1.00 86.38 101 LEU A C 1
ATOM 804 O O . LEU A 1 101 ? -4.056 13.895 10.768 1.00 86.38 101 LEU A O 1
ATOM 808 N N . VAL A 1 102 ? -2.929 11.951 10.681 1.00 88.56 102 VAL A N 1
ATOM 809 C CA . VAL A 1 102 ? -3.967 11.194 9.953 1.00 88.56 102 VAL A CA 1
ATOM 810 C C . VAL A 1 102 ? -4.352 9.874 10.626 1.00 88.56 102 VAL A C 1
ATOM 812 O O . VAL A 1 102 ? -4.856 8.960 9.972 1.00 88.56 102 VAL A O 1
ATOM 815 N N . LYS A 1 103 ? -4.102 9.755 11.935 1.00 89.50 103 LYS A N 1
ATOM 816 C CA . LYS A 1 103 ? -4.402 8.555 12.723 1.00 89.50 103 LYS A CA 1
ATOM 817 C C . LYS A 1 103 ? -5.834 8.066 12.488 1.00 89.50 103 LYS A C 1
ATOM 819 O O . LYS A 1 103 ? -6.792 8.798 12.728 1.00 89.50 103 LYS A O 1
ATOM 824 N N . GLY A 1 104 ? -5.970 6.803 12.084 1.00 86.06 104 GLY A N 1
ATOM 825 C CA . GLY A 1 104 ? -7.264 6.130 11.976 1.00 86.06 104 GLY A CA 1
ATOM 826 C C . GLY A 1 104 ? -8.173 6.647 10.866 1.00 86.06 104 GLY A C 1
ATOM 827 O O . GLY A 1 104 ? -9.332 6.241 10.807 1.00 86.06 104 GLY A O 1
ATOM 828 N N . ALA A 1 105 ? -7.674 7.498 9.966 1.00 90.31 105 ALA A N 1
ATOM 829 C CA . ALA A 1 105 ? -8.406 7.851 8.759 1.00 90.31 105 ALA A CA 1
ATOM 830 C C . ALA A 1 105 ? -8.618 6.598 7.890 1.00 90.31 105 ALA A C 1
ATOM 832 O O . ALA A 1 105 ? -7.672 5.854 7.621 1.00 90.31 105 ALA A O 1
ATOM 833 N N . MET A 1 106 ? -9.849 6.372 7.418 1.00 93.75 106 MET A N 1
ATOM 834 C CA . MET A 1 106 ? -10.198 5.175 6.639 1.00 93.75 106 MET A CA 1
ATOM 835 C C . MET A 1 106 ? -9.337 5.010 5.383 1.00 93.75 106 MET A C 1
ATOM 837 O O . MET A 1 106 ? -8.938 3.895 5.061 1.00 93.75 106 MET A O 1
ATOM 841 N N . THR A 1 107 ? -9.005 6.107 4.696 1.00 94.38 107 THR A N 1
ATOM 842 C CA . THR A 1 107 ? -8.095 6.089 3.537 1.00 94.38 107 THR A CA 1
ATOM 843 C C . THR A 1 107 ? -6.719 5.566 3.893 1.00 94.38 107 THR A C 1
ATOM 845 O O . THR A 1 107 ? -6.211 4.695 3.206 1.00 94.38 107 THR A O 1
ATOM 848 N N . ILE A 1 108 ? -6.154 6.015 5.010 1.00 96.25 108 ILE A N 1
ATOM 849 C CA . ILE A 1 108 ? -4.834 5.575 5.461 1.00 96.25 108 ILE A CA 1
ATOM 850 C C . ILE A 1 108 ? -4.850 4.106 5.877 1.00 96.25 108 ILE A C 1
ATOM 852 O O . ILE A 1 108 ? -3.929 3.368 5.541 1.00 96.25 108 ILE A O 1
ATOM 856 N N . ASN A 1 109 ? -5.904 3.665 6.567 1.00 97.50 109 ASN A N 1
ATOM 857 C CA . ASN A 1 109 ? -6.083 2.256 6.907 1.00 97.50 109 ASN A CA 1
ATOM 858 C C . ASN A 1 109 ? -6.135 1.378 5.649 1.00 97.50 109 ASN A C 1
ATOM 860 O O . ASN A 1 109 ? -5.463 0.350 5.596 1.00 97.50 109 ASN A O 1
ATOM 864 N N . TRP A 1 110 ? -6.914 1.794 4.646 1.00 97.56 110 TRP A N 1
ATOM 865 C CA . TRP A 1 110 ? -7.058 1.063 3.390 1.00 97.56 110 TRP A CA 1
ATOM 866 C C . TRP A 1 110 ? -5.769 1.031 2.574 1.00 97.56 110 TRP A C 1
ATOM 868 O O . TRP A 1 110 ? -5.336 -0.048 2.172 1.00 97.56 110 TRP A O 1
ATOM 878 N N . ASP A 1 111 ? -5.135 2.188 2.381 1.00 97.44 111 ASP A N 1
ATOM 879 C CA . ASP A 1 111 ? -3.889 2.309 1.628 1.00 97.44 111 ASP A CA 1
ATOM 880 C C . ASP A 1 111 ? -2.795 1.438 2.267 1.00 97.44 111 ASP A C 1
ATOM 882 O O . ASP A 1 111 ? -2.113 0.690 1.566 1.00 97.44 111 ASP A O 1
ATOM 886 N N . ALA A 1 112 ? -2.674 1.458 3.603 1.00 98.19 112 ALA A N 1
ATOM 887 C CA . ALA A 1 112 ? -1.654 0.696 4.323 1.00 98.19 112 ALA A CA 1
ATOM 888 C C . ALA A 1 112 ? -1.829 -0.807 4.136 1.00 98.19 112 ALA A C 1
ATOM 890 O O . ALA A 1 112 ? -0.878 -1.508 3.786 1.00 98.19 112 ALA A O 1
ATOM 891 N N . ILE A 1 113 ? -3.046 -1.308 4.349 1.00 98.19 113 ILE A N 1
ATOM 892 C CA . ILE A 1 113 ? -3.292 -2.744 4.274 1.00 98.19 113 ILE A CA 1
ATOM 893 C C . ILE A 1 113 ? -3.228 -3.260 2.835 1.00 98.19 113 ILE A C 1
ATOM 895 O O . ILE A 1 113 ? -2.755 -4.372 2.607 1.00 98.19 113 ILE A O 1
ATOM 899 N N . TRP A 1 114 ? -3.627 -2.438 1.860 1.00 97.94 114 TRP A N 1
ATOM 900 C CA . TRP A 1 114 ? -3.454 -2.754 0.447 1.00 97.94 114 TRP A CA 1
ATOM 901 C C . TRP A 1 114 ? -1.973 -2.846 0.079 1.00 97.94 114 TRP A C 1
ATOM 903 O O . TRP A 1 114 ? -1.561 -3.840 -0.511 1.00 97.94 114 TRP A O 1
ATOM 913 N N . VAL A 1 115 ? -1.151 -1.869 0.482 1.00 98.38 115 VAL A N 1
ATOM 914 C CA . VAL A 1 115 ? 0.298 -1.893 0.218 1.00 98.38 115 VAL A CA 1
ATOM 915 C C . VAL A 1 115 ? 0.937 -3.142 0.820 1.00 98.38 115 VAL A C 1
ATOM 917 O O . VAL A 1 115 ? 1.706 -3.816 0.139 1.00 98.38 115 VAL A O 1
ATOM 920 N N . LEU A 1 116 ? 0.597 -3.491 2.065 1.00 98.56 116 LEU A N 1
ATOM 921 C CA . LEU A 1 116 ? 1.107 -4.713 2.690 1.00 98.56 116 LEU A CA 1
ATOM 922 C C . LEU A 1 116 ? 0.716 -5.967 1.900 1.00 98.56 116 LEU A C 1
ATOM 924 O O . LEU A 1 116 ? 1.573 -6.813 1.668 1.00 98.56 116 LEU A O 1
ATOM 928 N N . ARG A 1 117 ? -0.539 -6.071 1.449 1.00 97.69 117 ARG A N 1
ATOM 929 C CA . ARG A 1 117 ? -1.018 -7.191 0.624 1.00 97.69 117 ARG A CA 1
ATOM 930 C C . ARG A 1 117 ? -0.249 -7.326 -0.674 1.00 97.69 117 ARG A C 1
ATOM 932 O O . ARG A 1 117 ? 0.225 -8.416 -0.981 1.00 97.69 117 ARG A O 1
ATOM 939 N N . GLU A 1 118 ? -0.120 -6.250 -1.436 1.00 97.50 118 GLU A N 1
ATOM 940 C CA . GLU A 1 118 ? 0.537 -6.338 -2.736 1.00 97.50 118 GLU A CA 1
ATOM 941 C C . GLU A 1 118 ? 2.029 -6.668 -2.601 1.00 97.50 118 GLU A C 1
ATOM 943 O O . GLU A 1 118 ? 2.550 -7.498 -3.347 1.00 97.50 118 GLU A O 1
ATOM 948 N N . LEU A 1 119 ? 2.713 -6.088 -1.609 1.00 97.81 119 LEU A N 1
ATOM 949 C CA . LEU A 1 119 ? 4.118 -6.401 -1.342 1.00 97.81 119 LEU A CA 1
ATOM 950 C C . LEU A 1 119 ? 4.304 -7.842 -0.841 1.00 97.81 119 LEU A C 1
ATOM 952 O O . LEU A 1 119 ? 5.243 -8.512 -1.270 1.00 97.81 119 LEU A O 1
ATOM 956 N N . ASP A 1 120 ? 3.406 -8.343 0.010 1.00 97.56 120 ASP A N 1
ATOM 957 C CA . ASP A 1 120 ? 3.406 -9.735 0.476 1.00 97.56 120 ASP A CA 1
ATOM 958 C C . ASP A 1 120 ? 3.224 -10.720 -0.690 1.00 97.56 120 ASP A C 1
ATOM 960 O O . ASP A 1 120 ? 4.003 -11.667 -0.830 1.00 97.56 120 ASP A O 1
ATOM 964 N N . ILE A 1 121 ? 2.267 -10.455 -1.590 1.00 95.75 121 ILE A N 1
ATOM 965 C CA . ILE A 1 121 ? 2.049 -11.239 -2.817 1.00 95.75 121 ILE A CA 1
ATOM 966 C C . ILE A 1 121 ? 3.294 -11.205 -3.706 1.00 95.75 121 ILE A C 1
ATOM 968 O O . ILE A 1 121 ? 3.760 -12.255 -4.156 1.00 95.75 121 ILE A O 1
ATOM 972 N N . MET A 1 122 ? 3.862 -10.019 -3.937 1.00 95.94 122 MET A N 1
ATOM 973 C CA . MET A 1 122 ? 5.055 -9.844 -4.766 1.00 95.94 122 MET A CA 1
ATOM 974 C C . MET A 1 122 ? 6.244 -10.648 -4.225 1.00 95.94 122 MET A C 1
ATOM 976 O O . MET A 1 122 ? 6.971 -11.283 -4.991 1.00 95.94 122 MET A O 1
ATOM 980 N N . LEU A 1 123 ? 6.421 -10.660 -2.902 1.00 96.00 123 LEU A N 1
ATOM 981 C CA . LEU A 1 123 ? 7.462 -11.425 -2.216 1.00 96.00 123 LEU A CA 1
ATOM 982 C C . LEU A 1 123 ? 7.064 -12.883 -1.944 1.00 96.00 123 LEU A C 1
ATOM 984 O O . LEU A 1 123 ? 7.852 -13.624 -1.354 1.00 96.00 123 LEU A O 1
ATOM 988 N N . LYS A 1 124 ? 5.872 -13.314 -2.371 1.00 95.56 124 LYS A N 1
ATOM 989 C CA . LYS A 1 124 ? 5.318 -14.662 -2.163 1.00 95.56 124 LYS A CA 1
ATOM 990 C C . LYS A 1 124 ? 5.318 -15.085 -0.688 1.00 95.56 124 LYS A C 1
ATOM 992 O O . LYS A 1 124 ? 5.634 -16.231 -0.375 1.00 95.56 124 LYS A O 1
ATOM 997 N N . GLY A 1 125 ? 5.043 -14.148 0.218 1.00 94.62 125 GLY A N 1
ATOM 998 C CA . GLY A 1 125 ? 5.032 -14.390 1.663 1.00 94.62 125 GLY A CA 1
ATOM 999 C C . GLY A 1 125 ? 6.400 -14.686 2.282 1.00 94.62 125 GLY A C 1
ATOM 1000 O O . GLY A 1 125 ? 6.476 -15.152 3.417 1.00 94.62 125 GLY A O 1
ATOM 1001 N N . SER A 1 126 ? 7.502 -14.439 1.566 1.00 96.94 126 SER A N 1
ATOM 1002 C CA . SER A 1 126 ? 8.851 -14.779 2.047 1.00 96.94 126 SER A CA 1
ATOM 1003 C C . SER A 1 126 ? 9.400 -13.822 3.114 1.00 96.94 126 SER A C 1
ATOM 1005 O O . SER A 1 126 ? 10.399 -14.139 3.759 1.00 96.94 126 SER A O 1
ATOM 1007 N N . TYR A 1 127 ? 8.755 -12.671 3.334 1.00 98.31 127 TYR A N 1
ATOM 1008 C CA . TYR A 1 127 ? 9.229 -11.633 4.246 1.00 98.31 127 TYR A CA 1
ATOM 1009 C C . TYR A 1 127 ? 8.117 -11.123 5.166 1.00 98.31 127 TYR A C 1
ATOM 1011 O O . TYR A 1 127 ? 7.139 -10.547 4.703 1.00 98.31 127 TYR A O 1
ATOM 1019 N N . ARG A 1 128 ? 8.284 -11.325 6.482 1.00 98.25 128 ARG A N 1
ATOM 1020 C CA . ARG A 1 128 ? 7.390 -10.835 7.556 1.00 98.25 128 ARG A CA 1
ATOM 1021 C C . ARG A 1 128 ? 5.894 -11.143 7.386 1.00 98.25 128 ARG A C 1
ATOM 1023 O O . ARG A 1 128 ? 5.065 -10.497 8.022 1.00 98.25 128 ARG A O 1
ATOM 1030 N N . HIS A 1 129 ? 5.544 -12.168 6.610 1.00 97.56 129 HIS A N 1
ATOM 1031 C CA . HIS A 1 129 ? 4.156 -12.549 6.344 1.00 97.56 129 HIS A CA 1
ATOM 1032 C C . HIS A 1 129 ? 3.313 -12.678 7.625 1.00 97.56 129 HIS A C 1
ATOM 1034 O O . HIS A 1 129 ? 2.237 -12.097 7.719 1.00 97.56 129 HIS A O 1
ATOM 1040 N N . SER A 1 130 ? 3.830 -13.345 8.666 1.00 97.62 130 SER A N 1
ATOM 1041 C CA . SER A 1 130 ? 3.135 -13.485 9.958 1.00 97.62 130 SER A CA 1
ATOM 1042 C C . SER A 1 130 ? 2.757 -12.150 10.603 1.00 97.62 130 SER A C 1
ATOM 1044 O O . SER A 1 130 ? 1.678 -12.024 11.183 1.00 97.62 130 SER A O 1
ATOM 1046 N N . ASP A 1 131 ? 3.628 -11.148 10.490 1.00 98.56 131 ASP A N 1
ATOM 1047 C CA . ASP A 1 131 ? 3.415 -9.830 11.085 1.00 98.56 131 ASP A CA 1
ATOM 1048 C C . ASP A 1 131 ? 2.394 -9.027 10.276 1.00 98.56 131 ASP A C 1
ATOM 1050 O O . ASP A 1 131 ? 1.594 -8.290 10.849 1.00 98.56 131 ASP A O 1
ATOM 1054 N N . ILE A 1 132 ? 2.374 -9.221 8.955 1.00 98.25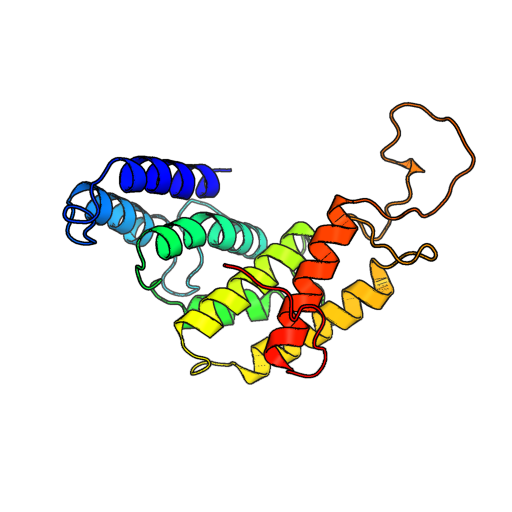 132 ILE A N 1
ATOM 1055 C CA . ILE A 1 132 ? 1.354 -8.670 8.059 1.00 98.25 132 ILE A CA 1
ATOM 1056 C C . ILE A 1 132 ? -0.021 -9.251 8.400 1.00 98.25 132 ILE A C 1
ATOM 1058 O O . ILE A 1 132 ? -0.969 -8.489 8.597 1.00 98.25 132 ILE A O 1
ATOM 1062 N N . VAL A 1 133 ? -0.126 -10.575 8.571 1.00 97.62 133 VAL A N 1
ATOM 1063 C CA . VAL A 1 133 ? -1.377 -11.229 8.999 1.00 97.62 133 VAL A CA 1
ATOM 1064 C C . VAL A 1 133 ? -1.847 -10.670 10.344 1.00 97.62 133 VAL A C 1
ATOM 1066 O O . VAL A 1 133 ? -3.021 -10.334 10.511 1.00 97.62 133 VAL A O 1
ATOM 1069 N N . GLN A 1 134 ? -0.935 -10.518 11.311 1.00 98.06 134 GLN A N 1
ATOM 1070 C CA . GLN A 1 134 ? -1.266 -9.947 12.617 1.00 98.06 134 GLN A CA 1
ATOM 1071 C C . GLN A 1 134 ? -1.736 -8.490 12.509 1.00 98.06 134 GLN A C 1
ATOM 1073 O O . GLN A 1 134 ? -2.695 -8.103 13.183 1.00 98.06 134 GLN A O 1
ATOM 1078 N N . ALA A 1 135 ? -1.090 -7.685 11.665 1.00 98.38 135 ALA A N 1
ATOM 1079 C CA . ALA A 1 135 ? -1.490 -6.309 11.417 1.00 98.38 135 ALA A CA 1
ATOM 1080 C C . ALA A 1 135 ? -2.886 -6.235 10.779 1.00 98.38 135 ALA A C 1
ATOM 1082 O O . ALA A 1 135 ? -3.708 -5.431 11.222 1.00 98.38 135 ALA A O 1
ATOM 1083 N N . GLY A 1 136 ? -3.188 -7.114 9.818 1.00 97.94 136 GLY A N 1
ATOM 1084 C CA . GLY A 1 136 ? -4.519 -7.252 9.223 1.00 97.94 136 GLY A CA 1
ATOM 1085 C C . GLY A 1 136 ? -5.599 -7.594 10.243 1.00 97.94 136 GLY A C 1
ATOM 1086 O O . GLY A 1 136 ? -6.627 -6.924 10.281 1.00 97.94 136 GLY A O 1
ATOM 1087 N N . ASN A 1 137 ? -5.342 -8.559 11.130 1.00 97.25 137 ASN A N 1
ATOM 1088 C CA . ASN A 1 137 ? -6.279 -8.933 12.196 1.00 97.25 137 ASN A CA 1
ATOM 1089 C C . ASN A 1 137 ? -6.559 -7.769 13.154 1.00 97.25 137 ASN A C 1
ATOM 1091 O O . ASN A 1 137 ? -7.711 -7.469 13.454 1.00 97.25 137 ASN A O 1
ATOM 1095 N N . ARG A 1 138 ? -5.513 -7.054 13.581 1.00 98.25 138 ARG A N 1
ATOM 1096 C CA . ARG A 1 138 ? -5.669 -5.872 14.441 1.00 98.25 138 ARG A CA 1
ATOM 1097 C C . ARG A 1 138 ? -6.455 -4.754 13.761 1.00 98.25 138 ARG A C 1
ATOM 1099 O O . ARG A 1 138 ? -7.261 -4.097 14.415 1.00 98.25 138 ARG A O 1
ATOM 1106 N N . LEU A 1 139 ? -6.230 -4.530 12.466 1.00 98.06 139 LEU A N 1
ATOM 1107 C CA . LEU A 1 139 ? -7.012 -3.555 11.713 1.00 98.06 139 LEU A CA 1
ATOM 1108 C C . LEU A 1 139 ? -8.474 -4.004 11.588 1.00 98.06 139 LEU A C 1
ATOM 1110 O O . LEU A 1 139 ? -9.369 -3.182 11.753 1.00 98.06 139 LEU A O 1
ATOM 1114 N N . ALA A 1 140 ? -8.732 -5.289 11.341 1.00 97.50 140 ALA A N 1
ATOM 1115 C CA . ALA A 1 140 ? -10.086 -5.831 11.299 1.00 97.50 140 ALA A CA 1
ATOM 1116 C C . ALA A 1 140 ? -10.826 -5.583 12.623 1.00 97.50 140 ALA A C 1
ATOM 1118 O O . ALA A 1 140 ? -11.926 -5.027 12.612 1.00 97.50 140 ALA A O 1
ATOM 1119 N N . ASP A 1 141 ? -10.193 -5.886 13.759 1.00 96.94 141 ASP A N 1
ATOM 1120 C CA . ASP A 1 141 ? -10.751 -5.610 15.086 1.00 96.94 141 ASP A CA 1
ATOM 1121 C C . ASP A 1 141 ? -11.037 -4.113 15.282 1.00 96.94 141 ASP A C 1
ATOM 1123 O O . ASP A 1 141 ? -12.113 -3.740 15.755 1.00 96.94 141 ASP A O 1
ATOM 1127 N N . PHE A 1 142 ? -10.115 -3.236 14.876 1.00 96.38 142 PHE A N 1
ATOM 1128 C CA . PHE A 1 142 ? -10.321 -1.787 14.919 1.00 96.38 142 PHE A CA 1
ATOM 1129 C C . PHE A 1 142 ? -11.553 -1.360 14.108 1.00 96.38 142 PHE A C 1
ATOM 1131 O O . PHE A 1 142 ? -12.431 -0.668 14.624 1.00 96.38 142 PHE A O 1
ATOM 1138 N N . LEU A 1 143 ? -11.659 -1.796 12.850 1.00 95.62 143 LEU A N 1
ATOM 1139 C CA . LEU A 1 143 ? -12.762 -1.432 11.956 1.00 95.62 143 LEU A CA 1
ATOM 1140 C C . LEU A 1 143 ? -14.112 -1.910 12.499 1.00 95.62 143 LEU A C 1
ATOM 1142 O O . LEU A 1 143 ? -15.087 -1.154 12.490 1.00 95.62 143 LEU A O 1
ATOM 1146 N N . MET A 1 144 ? -14.159 -3.137 13.019 1.00 94.88 144 MET A N 1
ATOM 1147 C CA . MET A 1 144 ? -15.370 -3.728 13.587 1.00 94.88 144 MET A CA 1
ATOM 1148 C C . MET A 1 144 ? -15.839 -3.015 14.855 1.00 94.88 144 MET A C 1
ATOM 1150 O O . MET A 1 144 ? -17.043 -2.911 15.071 1.00 94.88 144 MET A O 1
ATOM 1154 N N . ASN A 1 145 ? -14.912 -2.508 15.669 1.00 93.44 145 ASN A N 1
ATOM 1155 C CA . ASN A 1 145 ? -15.240 -1.842 16.929 1.00 93.44 145 ASN A CA 1
ATOM 1156 C C . ASN A 1 145 ? -15.478 -0.332 16.783 1.00 93.44 145 ASN A C 1
ATOM 1158 O O . ASN A 1 145 ? -16.213 0.247 17.579 1.00 93.44 145 ASN A O 1
ATOM 1162 N N . VAL A 1 146 ? -14.850 0.316 15.799 1.00 92.06 146 VAL A N 1
ATOM 1163 C CA . VAL A 1 146 ? -14.823 1.783 15.692 1.00 92.06 146 VAL A CA 1
ATOM 1164 C C . VAL A 1 146 ? -15.645 2.300 14.507 1.00 92.06 146 VAL A C 1
ATOM 1166 O O . VAL A 1 146 ? -16.369 3.292 14.634 1.00 92.06 146 VAL A O 1
ATOM 1169 N N . HIS A 1 147 ? -15.553 1.647 13.348 1.00 91.44 147 HIS A N 1
ATOM 1170 C CA . HIS A 1 14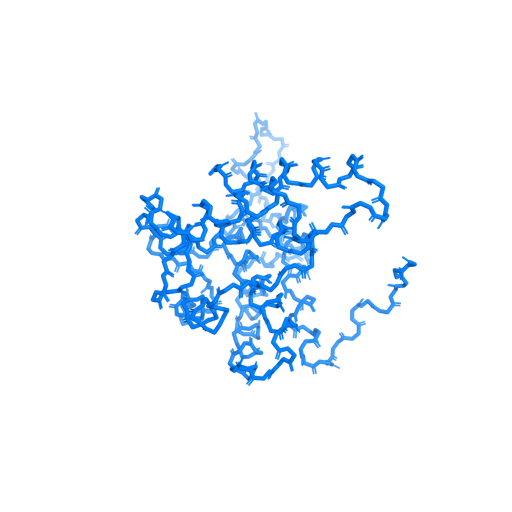7 ? -16.188 2.129 12.118 1.00 91.44 147 HIS A CA 1
ATOM 1171 C C . HIS A 1 147 ? -17.550 1.495 11.846 1.00 91.44 147 HIS A C 1
ATOM 1173 O O . HIS A 1 147 ? -18.398 2.148 11.233 1.00 91.44 147 HIS A O 1
ATOM 1179 N N . ARG A 1 148 ? -17.783 0.262 12.308 1.00 91.88 148 ARG A N 1
ATOM 1180 C CA . ARG A 1 148 ? -19.061 -0.432 12.121 1.00 91.88 148 ARG A CA 1
ATOM 1181 C C . ARG A 1 148 ? -20.198 0.275 12.862 1.00 91.88 148 ARG A C 1
ATOM 1183 O O . ARG A 1 148 ? -20.050 0.647 14.026 1.00 91.88 148 ARG A O 1
ATOM 1190 N N . LYS A 1 149 ? -21.342 0.446 12.198 1.00 87.81 149 LYS A N 1
ATOM 1191 C CA . LYS A 1 149 ? -22.542 1.102 12.737 1.00 87.81 149 LYS A CA 1
ATOM 1192 C C . LYS A 1 149 ? -23.662 0.094 13.032 1.00 87.81 149 LYS A C 1
ATOM 1194 O O . LYS A 1 149 ? -23.598 -1.046 12.564 1.00 87.81 149 LYS A O 1
ATOM 1199 N N . PRO A 1 150 ? -24.684 0.470 13.831 1.00 87.25 150 PRO A N 1
ATOM 1200 C CA . PRO A 1 150 ? -25.792 -0.428 14.177 1.00 87.25 150 PRO A CA 1
ATOM 1201 C C . PRO A 1 150 ? -26.601 -0.932 12.975 1.00 87.25 150 PRO A C 1
ATOM 1203 O O . PRO A 1 150 ? -27.217 -1.991 13.061 1.00 87.25 150 PRO A O 1
ATOM 1206 N N . ASP A 1 151 ? -26.576 -0.201 11.858 1.00 84.94 151 ASP A N 1
ATOM 1207 C CA . ASP A 1 151 ? -27.177 -0.600 10.578 1.00 84.94 151 ASP A CA 1
ATOM 1208 C C . ASP A 1 151 ? -26.406 -1.735 9.863 1.00 84.94 151 ASP A C 1
ATOM 1210 O O . ASP A 1 151 ? -26.860 -2.257 8.848 1.00 84.94 151 ASP A O 1
ATOM 1214 N N . GLY A 1 152 ? -25.250 -2.141 10.400 1.00 88.12 152 GLY A N 1
ATOM 1215 C CA . GLY A 1 152 ? -24.385 -3.185 9.861 1.00 88.12 152 GLY A CA 1
ATOM 1216 C C . GLY A 1 152 ? -23.322 -2.692 8.877 1.00 88.12 152 GLY A C 1
ATOM 1217 O O . GLY A 1 152 ? -22.389 -3.453 8.610 1.00 88.12 152 GLY A O 1
ATOM 1218 N N . GLY A 1 153 ? -23.421 -1.456 8.381 1.00 91.31 153 GLY A N 1
ATOM 1219 C CA . GLY A 1 153 ? -22.427 -0.835 7.508 1.00 91.31 153 GLY A CA 1
ATOM 1220 C C . GLY A 1 153 ? -21.266 -0.208 8.285 1.00 91.31 153 GLY A C 1
ATOM 1221 O O . GLY A 1 153 ? -21.133 -0.381 9.498 1.00 91.31 153 GLY A O 1
ATOM 1222 N N . PHE A 1 154 ? -20.413 0.538 7.581 1.00 92.19 154 PHE A N 1
ATOM 1223 C CA . PHE A 1 154 ? -19.284 1.265 8.167 1.00 92.19 154 PHE A CA 1
ATOM 1224 C C . PHE A 1 154 ? -19.291 2.731 7.736 1.00 92.19 154 PHE A C 1
ATOM 1226 O O . PHE A 1 154 ? -19.677 3.056 6.615 1.00 92.19 154 PHE A O 1
ATOM 1233 N N . SER A 1 155 ? -18.823 3.618 8.609 1.00 90.50 155 SER A N 1
ATOM 1234 C CA . SER A 1 155 ? -18.617 5.030 8.274 1.00 90.50 155 SER A CA 1
ATOM 1235 C C . SER A 1 155 ? -17.173 5.315 7.856 1.00 90.50 155 SER A C 1
ATOM 1237 O O . SER A 1 155 ? -16.222 4.696 8.342 1.00 90.50 155 SER A O 1
ATOM 1239 N N . PHE A 1 156 ? -16.990 6.298 6.983 1.00 89.19 156 PHE A N 1
ATOM 1240 C CA . PHE A 1 156 ? -15.696 6.743 6.483 1.00 89.19 156 PHE A CA 1
ATOM 1241 C C . PHE A 1 156 ? -14.871 7.427 7.579 1.00 89.19 156 PHE A C 1
ATOM 1243 O O . PHE A 1 156 ? -13.692 7.126 7.739 1.00 89.19 156 PHE A O 1
ATOM 1250 N N . HIS A 1 157 ? -15.486 8.269 8.413 1.00 85.31 157 HIS A N 1
ATOM 1251 C CA . HIS A 1 157 ? -14.858 8.707 9.664 1.00 85.31 157 HIS A CA 1
ATOM 1252 C C . HIS A 1 157 ? -15.482 7.983 10.850 1.00 85.31 157 HIS A C 1
ATOM 1254 O O . HIS A 1 157 ? -16.695 7.772 10.869 1.00 85.31 157 HIS A O 1
ATOM 1260 N N . PRO A 1 158 ? -14.702 7.660 11.889 1.00 80.69 158 PRO A N 1
ATOM 1261 C CA . PRO A 1 158 ? -15.204 6.912 13.039 1.00 80.69 158 PRO A CA 1
ATOM 1262 C C . PRO A 1 158 ? -16.326 7.663 13.772 1.00 80.69 158 PRO A C 1
ATOM 1264 O O . PRO A 1 158 ? -17.311 7.063 14.202 1.00 80.69 158 PRO A O 1
ATOM 1267 N N . THR A 1 159 ? -16.221 8.991 13.831 1.00 76.19 159 THR A N 1
ATOM 1268 C CA . THR A 1 159 ? -17.208 9.894 14.434 1.00 76.19 159 THR A CA 1
ATOM 1269 C C . THR A 1 159 ? -18.324 10.300 13.480 1.00 76.19 159 THR A C 1
ATOM 1271 O O . THR A 1 159 ? -19.295 10.908 13.932 1.00 76.19 159 THR A O 1
ATOM 1274 N N . HIS A 1 160 ? -18.216 9.984 12.180 1.00 68.81 160 HIS A N 1
ATOM 1275 C CA . HIS A 1 160 ? -19.265 10.347 11.242 1.00 68.81 160 HIS A CA 1
ATOM 1276 C C . HIS A 1 160 ? -20.567 9.648 11.614 1.00 68.81 160 HIS A C 1
ATOM 1278 O O . HIS A 1 160 ? -20.681 8.431 11.763 1.00 68.81 160 HIS A O 1
ATOM 1284 N N . CYS A 1 161 ? -21.542 10.517 11.749 1.00 55.66 161 CYS A N 1
ATOM 1285 C CA . CYS A 1 161 ? -22.955 10.300 11.597 1.00 55.66 161 CYS A CA 1
ATOM 1286 C C . CYS A 1 161 ? -23.349 11.211 10.426 1.00 55.66 161 CYS A C 1
ATOM 1288 O O . CYS A 1 161 ? -22.689 12.229 10.191 1.00 55.66 161 CYS A O 1
ATOM 1290 N N . MET A 1 162 ? -24.429 10.914 9.706 1.00 50.59 162 MET A N 1
ATOM 1291 C CA . MET A 1 162 ? -24.896 11.734 8.572 1.00 50.59 162 MET A CA 1
ATOM 1292 C C . MET A 1 162 ? -25.193 13.213 8.934 1.00 50.59 162 MET A C 1
ATOM 1294 O O . MET A 1 162 ? -25.514 14.025 8.073 1.00 50.59 162 MET A O 1
ATOM 1298 N N . MET A 1 163 ? -25.042 13.606 10.203 1.00 43.44 163 MET A N 1
ATOM 1299 C CA . MET A 1 163 ? -25.109 14.982 10.693 1.00 43.44 163 MET A CA 1
ATOM 1300 C C . MET A 1 163 ? -24.137 15.970 10.041 1.00 43.44 163 MET A C 1
ATOM 1302 O O . MET A 1 163 ? -24.504 17.130 9.881 1.00 43.44 163 MET A O 1
ATOM 1306 N N . GLU A 1 164 ? -22.901 15.560 9.746 1.00 47.41 164 GLU A N 1
ATOM 1307 C CA . GLU A 1 164 ? -21.828 16.496 9.357 1.00 47.41 164 GLU A CA 1
ATOM 1308 C C . GLU A 1 164 ? -21.649 16.609 7.838 1.00 47.41 164 GLU A C 1
ATOM 1310 O O . GLU A 1 164 ? -20.975 17.517 7.360 1.00 47.41 164 GLU A O 1
ATOM 1315 N N . HIS A 1 165 ? -22.306 15.728 7.077 1.00 46.59 165 HIS A N 1
ATOM 1316 C CA . HIS A 1 165 ? -22.175 15.642 5.620 1.00 46.59 165 HIS A CA 1
ATOM 1317 C C . HIS A 1 165 ? -23.467 15.962 4.853 1.00 46.59 165 HIS A C 1
ATOM 1319 O O . HIS A 1 165 ? -23.523 15.816 3.631 1.00 46.59 165 HIS A O 1
ATOM 1325 N N . ASN A 1 166 ? -24.504 16.420 5.557 1.00 44.09 166 ASN A N 1
ATOM 1326 C CA . ASN A 1 166 ? -25.751 16.852 4.948 1.00 44.09 166 ASN A CA 1
ATOM 1327 C C . ASN A 1 166 ? -25.736 18.370 4.758 1.00 44.09 166 ASN A C 1
ATOM 1329 O O . ASN A 1 166 ? -25.983 19.139 5.685 1.00 44.09 166 ASN A O 1
ATOM 1333 N N . SER A 1 167 ? -25.520 18.809 3.519 1.00 51.97 167 SER A N 1
ATOM 1334 C CA . SER A 1 167 ? -25.757 20.191 3.083 1.00 51.97 167 SER A CA 1
ATOM 1335 C C . SER A 1 167 ? -27.231 20.622 3.218 1.00 51.97 167 SER A C 1
ATOM 1337 O O . SER A 1 167 ? -27.541 21.792 3.000 1.00 51.97 167 SER A O 1
ATOM 1339 N N . ILE A 1 168 ? -28.142 19.713 3.609 1.00 50.66 168 ILE A N 1
ATOM 1340 C CA . ILE A 1 168 ? -29.567 19.973 3.855 1.00 50.66 168 ILE A CA 1
ATOM 1341 C C . ILE A 1 168 ? -30.052 19.122 5.047 1.00 50.66 168 ILE A C 1
ATOM 1343 O O . ILE A 1 168 ? -30.018 17.897 5.009 1.00 50.66 168 ILE A O 1
ATOM 1347 N N . LYS A 1 169 ? -30.515 19.7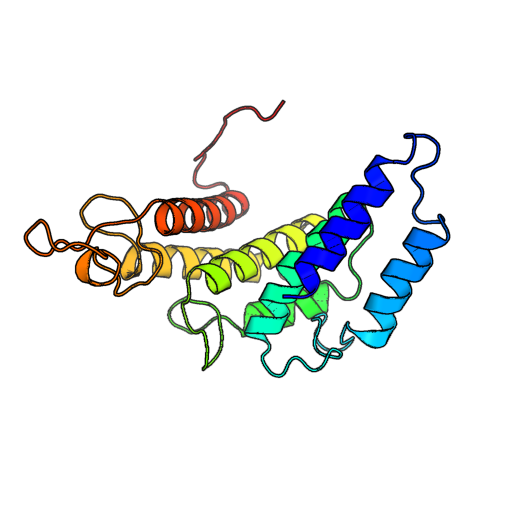66 6.123 1.00 51.38 169 LYS A N 1
ATOM 1348 C CA . LYS A 1 169 ? -30.958 19.117 7.371 1.00 51.38 169 LYS A CA 1
ATOM 1349 C C . LYS A 1 169 ? -32.408 18.620 7.241 1.00 51.38 169 LYS A C 1
ATOM 1351 O O . LYS A 1 169 ? -33.325 19.419 7.412 1.00 51.38 169 LYS A O 1
ATOM 1356 N N . THR A 1 170 ? -32.630 17.340 6.932 1.00 53.12 170 THR A N 1
ATOM 1357 C CA . THR A 1 170 ? -33.981 16.790 6.660 1.00 53.12 170 THR A CA 1
ATOM 1358 C C . THR A 1 170 ? -34.537 15.825 7.718 1.00 53.12 170 THR A C 1
ATOM 1360 O O . THR A 1 170 ? -35.726 15.521 7.659 1.00 53.12 170 THR A O 1
ATOM 1363 N N . SER A 1 171 ? -33.756 15.372 8.707 1.00 54.31 171 SER A N 1
ATOM 1364 C CA . SER A 1 171 ? -34.230 14.417 9.730 1.00 54.31 171 SER A CA 1
ATOM 1365 C C . SER A 1 171 ? -33.471 14.487 11.065 1.00 54.31 171 SER A C 1
ATOM 1367 O O . SER A 1 171 ? -32.483 15.216 11.208 1.00 54.31 171 SER A O 1
ATOM 1369 N N . GLU A 1 172 ? -33.952 13.726 12.058 1.00 56.56 172 GLU A N 1
ATOM 1370 C CA . GLU A 1 172 ? -33.241 13.468 13.316 1.00 56.56 172 GLU A CA 1
ATOM 1371 C C . GLU A 1 172 ? -31.921 12.712 13.086 1.00 56.56 172 GLU A C 1
ATOM 1373 O O . GLU A 1 172 ? -31.701 12.071 12.059 1.00 56.56 172 GLU A O 1
ATOM 1378 N N . LYS A 1 173 ? -31.006 12.859 14.047 1.00 57.91 173 LYS A N 1
ATOM 1379 C CA . LYS A 1 173 ? -29.591 12.497 13.939 1.00 57.91 173 LYS A CA 1
ATOM 1380 C C . LYS A 1 173 ? -29.402 10.990 14.145 1.00 57.91 173 LYS A C 1
ATOM 1382 O O . LYS A 1 173 ? -29.505 10.529 15.278 1.00 57.91 173 LYS A O 1
ATOM 1387 N N . TYR A 1 174 ? -29.031 10.256 13.097 1.00 57.22 174 TYR A N 1
ATOM 1388 C CA . TYR A 1 174 ? -28.631 8.850 13.208 1.00 57.22 174 TYR A CA 1
ATOM 1389 C C . TYR A 1 174 ? -27.154 8.652 12.849 1.00 57.22 174 TYR A C 1
ATOM 1391 O O . TYR A 1 174 ? -26.594 9.324 11.977 1.00 57.22 174 TYR A O 1
ATOM 1399 N N . VAL A 1 175 ? -26.497 7.743 13.575 1.00 64.19 175 VAL A N 1
ATOM 1400 C CA . VAL A 1 175 ? -25.127 7.307 13.281 1.00 64.19 175 VAL A CA 1
ATOM 1401 C C . VAL A 1 175 ? -25.192 6.326 12.117 1.00 64.19 175 VAL A C 1
ATOM 1403 O O . VAL A 1 175 ? -25.261 5.118 12.317 1.00 64.19 175 VAL A O 1
ATOM 1406 N N . GLU A 1 176 ? -25.250 6.864 10.909 1.00 72.94 176 GLU A N 1
ATOM 1407 C CA . GLU A 1 176 ? -25.386 6.073 9.689 1.00 72.94 176 GLU A CA 1
ATOM 1408 C C . GLU A 1 176 ? -24.021 5.736 9.094 1.00 72.94 176 GLU A C 1
ATOM 1410 O O . GLU A 1 176 ? -23.067 6.521 9.161 1.00 72.94 176 GLU A O 1
ATOM 1415 N N . SER A 1 177 ? -23.939 4.533 8.534 1.00 85.06 177 SER A N 1
ATOM 1416 C CA . SER A 1 177 ? -22.864 4.141 7.635 1.00 85.06 177 SER A CA 1
ATOM 1417 C C . SER A 1 177 ? -22.893 4.959 6.340 1.00 85.06 177 SER A C 1
ATOM 1419 O O . SER A 1 177 ? -23.893 5.587 5.996 1.00 85.06 177 SER A O 1
ATOM 1421 N N . ASP A 1 178 ? -21.792 4.944 5.593 1.00 87.38 178 ASP A N 1
ATOM 1422 C CA . ASP A 1 178 ? -21.757 5.487 4.237 1.00 87.38 178 ASP A CA 1
ATOM 1423 C C . ASP A 1 178 ? -21.144 4.477 3.264 1.00 87.38 178 ASP A C 1
ATOM 1425 O O . ASP A 1 178 ? -20.452 3.526 3.646 1.00 87.38 178 ASP A O 1
ATOM 1429 N N . THR A 1 179 ? -21.443 4.652 1.979 1.00 89.38 179 THR A N 1
ATOM 1430 C CA . THR A 1 179 ? -21.057 3.697 0.933 1.00 89.38 179 THR A CA 1
ATOM 1431 C C . THR A 1 179 ? -19.543 3.593 0.781 1.00 89.38 179 THR A C 1
ATOM 1433 O O . THR A 1 179 ? -19.027 2.497 0.552 1.00 89.38 179 THR A O 1
ATOM 1436 N N . GLN A 1 180 ? -18.818 4.701 0.954 1.00 89.88 180 GLN A N 1
ATOM 1437 C CA . GLN A 1 180 ? -17.366 4.734 0.828 1.00 89.88 180 GLN A CA 1
ATOM 1438 C C . GLN A 1 180 ? -16.692 4.029 2.010 1.00 89.88 180 GLN A C 1
ATOM 1440 O O . GLN A 1 180 ? -15.884 3.123 1.798 1.00 89.88 180 GLN A O 1
ATOM 1445 N N . GLY A 1 181 ? -17.059 4.383 3.243 1.00 92.12 181 GLY A N 1
ATOM 1446 C CA . GLY A 1 181 ? -16.580 3.750 4.470 1.00 92.12 181 GLY A CA 1
ATOM 1447 C C . GLY A 1 181 ? -16.874 2.256 4.495 1.00 92.12 181 GLY A C 1
ATOM 1448 O O . GLY A 1 181 ? -15.984 1.459 4.802 1.00 92.12 181 GLY A O 1
ATOM 1449 N N . THR A 1 182 ? -18.082 1.864 4.087 1.00 93.94 182 THR A N 1
ATOM 1450 C CA . THR A 1 182 ? -18.485 0.457 3.958 1.00 93.94 182 THR A CA 1
ATOM 1451 C C . THR A 1 182 ? -17.632 -0.276 2.933 1.00 93.94 182 THR A C 1
ATOM 1453 O O . THR A 1 182 ? -17.034 -1.299 3.260 1.00 93.94 182 THR A O 1
ATOM 1456 N N . SER A 1 183 ? -17.507 0.253 1.714 1.00 96.00 183 SER A N 1
ATOM 1457 C CA . SER A 1 183 ? -16.705 -0.377 0.660 1.00 96.00 183 SER A CA 1
ATOM 1458 C C . SER A 1 183 ? -15.243 -0.556 1.079 1.00 96.00 183 SER A C 1
ATOM 1460 O O . SER A 1 183 ? -14.675 -1.633 0.905 1.00 96.00 183 SER A O 1
ATOM 1462 N N . MET A 1 184 ? -14.625 0.481 1.645 1.00 96.62 184 MET A N 1
ATOM 1463 C CA . MET A 1 184 ? -13.218 0.441 2.052 1.00 96.62 184 MET A CA 1
ATOM 1464 C C . MET A 1 184 ? -12.996 -0.515 3.225 1.00 96.62 184 MET A C 1
ATOM 1466 O O . MET A 1 184 ? -12.087 -1.340 3.166 1.00 96.62 184 MET A O 1
ATOM 1470 N N . SER A 1 185 ? -13.868 -0.487 4.238 1.00 96.19 185 SER A N 1
ATOM 1471 C CA . SER A 1 185 ? -13.777 -1.408 5.379 1.00 96.19 185 SER A CA 1
ATOM 1472 C C . SER A 1 185 ? -13.903 -2.861 4.935 1.00 96.19 185 SER A C 1
ATOM 1474 O O . SER A 1 185 ? -13.085 -3.691 5.318 1.00 96.19 185 SER A O 1
ATOM 1476 N N . LEU A 1 186 ? -14.874 -3.170 4.070 1.00 96.50 186 LEU A N 1
ATOM 1477 C CA . LEU A 1 186 ? -15.057 -4.525 3.544 1.00 96.50 186 LEU A CA 1
ATOM 1478 C C . LEU A 1 186 ? -13.848 -5.000 2.728 1.00 96.50 186 LEU A C 1
ATOM 1480 O O . LEU A 1 186 ? -13.495 -6.174 2.803 1.00 96.50 186 LEU A O 1
ATOM 1484 N N . ARG A 1 187 ? -13.173 -4.110 1.988 1.00 96.50 187 ARG A N 1
ATOM 1485 C CA . ARG A 1 187 ? -11.917 -4.449 1.299 1.00 96.50 187 ARG A CA 1
ATOM 1486 C C . ARG A 1 187 ? -10.795 -4.763 2.284 1.00 96.50 187 ARG A C 1
ATOM 1488 O O . ARG A 1 187 ? -10.132 -5.779 2.111 1.00 96.50 187 ARG A O 1
ATOM 1495 N N . CYS A 1 188 ? -10.622 -3.955 3.329 1.00 97.00 188 CYS A N 1
ATOM 1496 C CA . CYS A 1 188 ? -9.644 -4.235 4.382 1.00 97.00 188 CYS A CA 1
ATOM 1497 C C . CYS A 1 188 ? -9.898 -5.596 5.050 1.00 97.00 188 CYS A C 1
ATOM 1499 O O . CYS A 1 188 ? -8.965 -6.378 5.219 1.00 97.00 188 CYS A O 1
ATOM 1501 N N . LEU A 1 189 ? -11.160 -5.890 5.385 1.00 96.31 189 LEU A N 1
ATOM 1502 C CA . LEU A 1 189 ? -11.565 -7.167 5.978 1.00 96.31 189 LEU A CA 1
ATOM 1503 C C . LEU A 1 189 ? -11.311 -8.341 5.024 1.00 96.31 189 LEU A C 1
ATOM 1505 O O . LEU A 1 189 ? -10.735 -9.340 5.436 1.00 96.31 189 LEU A O 1
ATOM 1509 N N . SER A 1 190 ? -11.640 -8.189 3.737 1.00 94.94 190 SER A N 1
ATOM 1510 C CA . SER A 1 190 ? -11.346 -9.196 2.709 1.00 94.94 190 SER A CA 1
ATOM 1511 C C . SER A 1 190 ? -9.855 -9.526 2.638 1.00 94.94 190 SER A C 1
ATOM 1513 O O . SER A 1 190 ? -9.501 -10.695 2.538 1.00 94.94 190 SER A O 1
ATOM 1515 N N . TYR A 1 191 ? -8.972 -8.527 2.711 1.00 94.19 191 TYR A N 1
ATOM 1516 C CA . TYR A 1 191 ? -7.525 -8.770 2.681 1.00 94.19 191 TYR A CA 1
ATOM 1517 C C . TYR A 1 191 ? -7.042 -9.500 3.936 1.00 94.19 191 TYR A C 1
ATOM 1519 O O . TYR A 1 191 ? -6.254 -10.437 3.835 1.00 94.19 191 TYR A O 1
ATOM 1527 N N . ALA A 1 192 ? -7.556 -9.122 5.111 1.00 93.38 192 ALA A N 1
ATOM 1528 C CA . ALA A 1 192 ? -7.272 -9.844 6.347 1.00 93.38 192 ALA A CA 1
ATOM 1529 C C . ALA A 1 192 ? -7.723 -11.314 6.256 1.00 93.38 192 ALA A C 1
ATOM 1531 O O . ALA A 1 192 ? -6.991 -12.221 6.660 1.00 93.38 192 ALA A O 1
ATOM 1532 N N . ASP A 1 193 ? -8.894 -11.568 5.677 1.00 90.19 193 ASP A N 1
ATOM 1533 C CA . ASP A 1 193 ? -9.427 -12.917 5.500 1.00 90.19 193 ASP A CA 1
ATOM 1534 C C . ASP A 1 193 ? -8.635 -13.753 4.490 1.00 90.19 193 ASP A C 1
ATOM 1536 O O . ASP A 1 193 ? -8.412 -14.941 4.742 1.00 90.19 193 ASP A O 1
ATOM 1540 N N . GLU A 1 194 ? -8.170 -13.150 3.391 1.00 90.12 194 GLU A N 1
ATOM 1541 C CA . GLU A 1 194 ? -7.324 -13.804 2.382 1.00 90.12 194 GLU A CA 1
ATOM 1542 C C . GLU A 1 194 ? -6.075 -14.436 3.013 1.00 90.12 194 GLU A C 1
ATOM 1544 O O . GLU A 1 194 ? -5.757 -15.587 2.714 1.00 90.12 194 GLU A O 1
ATOM 1549 N N . TRP A 1 195 ? -5.411 -13.738 3.940 1.00 90.56 195 TRP A N 1
ATOM 1550 C CA . TRP A 1 195 ? -4.244 -14.277 4.646 1.00 90.56 195 TRP A CA 1
ATOM 1551 C C . TRP A 1 195 ? -4.583 -15.370 5.655 1.00 90.56 195 TRP A C 1
ATOM 1553 O O . TRP A 1 195 ? -3.813 -16.309 5.849 1.00 90.56 195 TRP A O 1
ATOM 1563 N N . ASN A 1 196 ? -5.724 -15.252 6.333 1.00 80.81 196 ASN A N 1
ATOM 1564 C CA . ASN A 1 196 ? -6.107 -16.212 7.363 1.00 80.81 196 ASN A CA 1
ATOM 1565 C C . ASN A 1 196 ? -6.762 -17.474 6.788 1.00 80.81 196 ASN A C 1
ATOM 1567 O O . ASN A 1 196 ? -6.897 -18.455 7.518 1.00 80.81 196 ASN A O 1
ATOM 1571 N N . LEU A 1 197 ? -7.220 -17.451 5.529 1.00 66.94 197 LEU A N 1
ATOM 1572 C CA . LEU A 1 197 ? -8.025 -18.506 4.894 1.00 66.94 197 LEU A CA 1
ATOM 1573 C C . LEU A 1 197 ? -9.286 -18.891 5.703 1.00 66.94 197 LEU A C 1
ATOM 1575 O O . LEU A 1 197 ? -9.879 -19.947 5.476 1.00 66.94 197 LEU A O 1
ATOM 1579 N N . LYS A 1 198 ? -9.697 -18.052 6.668 1.00 52.12 198 LYS A N 1
ATOM 1580 C CA . LYS A 1 198 ? -10.746 -18.363 7.654 1.00 52.12 198 LYS A CA 1
ATOM 1581 C C . LYS A 1 198 ? -12.144 -17.981 7.190 1.00 52.12 198 LYS A C 1
ATOM 1583 O O . LYS A 1 198 ? -13.103 -18.590 7.659 1.00 52.12 198 LYS A O 1
ATOM 1588 N N . ILE A 1 199 ? -12.280 -17.034 6.262 1.00 47.41 199 ILE A N 1
ATOM 1589 C CA . ILE A 1 199 ? -13.585 -16.630 5.740 1.00 47.41 199 ILE A CA 1
ATOM 1590 C C . ILE A 1 199 ? -13.537 -16.606 4.212 1.00 47.41 199 ILE A C 1
ATOM 1592 O O . ILE A 1 199 ? -12.863 -15.791 3.591 1.00 47.41 199 ILE A O 1
ATOM 1596 N N . LYS A 1 200 ? -14.290 -17.513 3.578 1.00 40.97 200 LYS A N 1
ATOM 1597 C CA . LYS A 1 200 ? -14.611 -17.422 2.148 1.00 40.97 200 LYS A CA 1
ATOM 1598 C C . LYS A 1 200 ? -15.652 -16.317 1.952 1.00 40.97 200 LYS A C 1
ATOM 1600 O O . LYS A 1 200 ? -16.815 -16.625 1.708 1.00 40.97 200 LYS A O 1
ATOM 1605 N N . LEU A 1 201 ? -15.275 -15.045 2.097 1.00 43.72 201 LEU A N 1
ATOM 1606 C CA . LEU A 1 201 ? -16.227 -13.953 1.855 1.00 43.72 201 LEU A CA 1
ATOM 1607 C C . LEU A 1 201 ? -16.589 -13.825 0.371 1.00 43.72 201 LEU A C 1
ATOM 1609 O O . LEU A 1 201 ? -17.716 -13.455 0.065 1.00 43.72 201 LEU A O 1
ATOM 1613 N N . PHE A 1 202 ? -15.703 -14.218 -0.551 1.00 42.47 202 PHE A N 1
ATOM 1614 C CA . PHE A 1 202 ? -15.994 -14.199 -1.985 1.00 42.47 202 PHE A CA 1
ATOM 1615 C C . PHE A 1 202 ? -15.288 -15.335 -2.732 1.00 42.47 202 PHE A C 1
ATOM 1617 O O . PHE A 1 202 ? -14.237 -15.159 -3.335 1.00 42.47 202 PHE A O 1
ATOM 1624 N N . SER A 1 203 ? -15.914 -16.511 -2.774 1.00 33.22 203 SER A N 1
ATOM 1625 C CA . SER A 1 203 ? -15.789 -17.390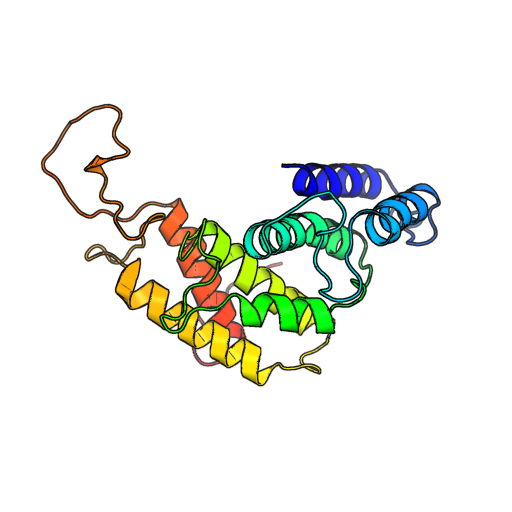 -3.940 1.00 33.22 203 SER A CA 1
ATOM 1626 C C . SER A 1 203 ? -16.759 -16.896 -5.016 1.00 33.22 203 SER A C 1
ATOM 1628 O O . SER A 1 203 ? -17.796 -17.512 -5.244 1.00 33.22 203 SER A O 1
ATOM 1630 N N . TYR A 1 204 ? -16.459 -15.750 -5.628 1.00 35.69 204 TYR A N 1
ATOM 1631 C CA . TYR A 1 204 ? -17.148 -15.290 -6.830 1.00 35.69 204 TYR A CA 1
ATOM 1632 C C . TYR A 1 204 ? -16.122 -14.931 -7.896 1.00 35.69 204 TYR A C 1
ATOM 1634 O O . TYR A 1 204 ? -15.197 -14.158 -7.666 1.00 35.69 204 TYR A O 1
ATOM 1642 N N . CYS A 1 205 ? -16.314 -15.580 -9.040 1.00 36.50 205 CYS A N 1
ATOM 1643 C CA . CYS A 1 205 ? -15.555 -15.496 -10.272 1.00 36.50 205 CYS A CA 1
ATOM 1644 C C . CYS A 1 205 ? -15.060 -14.080 -10.582 1.00 36.50 205 CYS A C 1
ATOM 1646 O O . CYS A 1 205 ? -15.862 -13.163 -10.753 1.00 36.50 205 CYS A O 1
ATOM 1648 N N . VAL A 1 206 ? -13.751 -13.944 -10.766 1.00 31.47 206 VAL A N 1
ATOM 1649 C CA . VAL A 1 206 ? -13.204 -12.955 -11.691 1.00 31.47 206 VAL A CA 1
ATOM 1650 C C . VAL A 1 206 ? -12.744 -13.765 -12.898 1.00 31.47 206 VAL A C 1
ATOM 1652 O O . VAL A 1 206 ? -11.895 -14.645 -12.756 1.00 31.47 206 VAL A O 1
ATOM 1655 N N . TYR A 1 207 ? -13.439 -13.553 -14.015 1.00 34.91 207 TYR A N 1
ATOM 1656 C CA . TYR A 1 207 ? -13.076 -14.054 -15.339 1.00 34.91 207 TYR A CA 1
ATOM 1657 C C . TYR A 1 207 ? -11.772 -13.417 -15.818 1.00 34.91 207 TYR A C 1
ATOM 1659 O O . TYR A 1 207 ? -11.553 -12.230 -15.480 1.00 34.91 207 TYR A O 1
#

Secondary structure (DSSP, 8-state):
-HHHHHHHHHHHHHTTS-TTT--TT-HHHHHHHHHHHHHT--TTTSSS-TTT---HHHHHHHHHHHHHHHHHHTPPPTTHHHHHHHHHTTB-TTS-B--TTTTT-HHHHHHHHHHHHHHHHHTTT-SSHHHHHHHHHHHHHHIIIIIB-TTS-B-SSTT--TTSS-SS--S-------HHHHHHHHHHHHHHHHHHT---S------

Sequence (207 aa):
MEGEHFSSALKWYWNQLTDKDKSLDDPFIKDYFRAYEENILDVETGLPLNGGCKSRAIAMAGLFKVYTGYLTVGKVYPYADKAIDSVLKLQFNDGSFGDNLVKGAMTINWDAIWVLRELDIMLKGSYRHSDIVQAGNRLADFLMNVHRKPDGGFSFHPTHCMMEHNSIKTSEKYVESDTQGTSMSLRCLSYADEWNLKIKLFSYCVY

Foldseek 3Di:
DVLQVLQVVLLVVQVVDDPVRQDCPPPVNVVSVCCQCVQQADLQQRFRPNVPDPFLLVRLLSCLSNVSNCVSSVHQRHNLLSNLVSLLVQADPQLFGGDPVCTNQLSSRLSSLVSNLVSCVSVVVPHCLVSSLVSLVSNLNNQVVQFQFPVRAGARDSPDWCVPVDPDDDDDTDRDHDPVRRVSSVSSNVSSCVSVVPDCPDPDDDD

pLDDT: mean 88.06, std 16.52, range [31.47, 98.75]

Radius of gyration: 18.66 Å; chains: 1; bounding box: 51×39×48 Å